Protein AF-A0A256XSR6-F1 (afdb_monomer)

Secondary structure (DSSP, 8-state):
-TTTTS---HHHHHT-HHHHHHHHHHHHHHHHT-PPPPSS--HHHHHHHHHHHHHHHHHHTHHHHHTSSS--GGGGS-EEEEEEEEEEE-TT-TT-EEEEEE-SS-EEEEEE--S---TT-EEEEEEEEEEEETTEEEEEEEEEEE--GGGBTSPPPGGGTTHHHHHHHHHHHHHHTT--

Solvent-accessible surface area (backbone atoms only — not comparable to full-atom values): 10287 Å² total; per-residue (Å²): 110,68,78,83,72,56,82,61,56,52,80,57,41,68,72,28,66,70,50,51,54,50,50,52,55,46,48,55,51,55,64,72,62,64,67,80,79,69,88,79,65,53,69,68,56,50,52,52,50,45,43,51,51,44,51,49,50,51,60,68,45,44,62,65,42,48,69,48,90,71,96,49,69,49,52,76,42,59,49,29,17,20,32,25,73,40,69,42,74,35,95,88,41,93,69,34,31,42,29,35,33,30,41,96,89,50,73,39,39,30,52,40,66,73,79,90,73,56,66,69,42,23,31,33,30,36,53,42,82,55,47,77,56,101,89,43,66,22,44,31,36,81,35,39,62,83,49,65,74,90,31,51,66,30,64,68,59,74,88,62,35,52,48,66,61,49,28,53,55,51,52,52,53,33,57,77,66,66,73,109

Sequence (180 aa):
MAVKYSFLPESMLVSSQMLSDFCEVVGKISENLQSKGVEKPDYRYQYTLSEIRWILRTLTGLKERFKLEGNYVDYSVDVLGVKIMSVSHHDKLERLWVLKGSTVDESFIIITNLPRIERGEVRAIAVLPPREFEGVISEAMICSNTLPEGYIGKRPSRTMYNFKEVTNLVEEYLARHKML

Structure (mmCIF, N/CA/C/O backbone):
data_AF-A0A256XSR6-F1
#
_entry.id   AF-A0A256XSR6-F1
#
loop_
_atom_site.group_PDB
_atom_site.id
_atom_site.type_symbol
_atom_site.label_atom_id
_atom_site.label_alt_id
_atom_site.label_comp_id
_atom_site.label_asym_id
_atom_site.label_entity_id
_atom_site.label_seq_id
_atom_site.pdbx_PDB_ins_code
_atom_site.Cartn_x
_atom_site.Cartn_y
_atom_site.Cartn_z
_atom_site.occupancy
_atom_site.B_iso_or_equiv
_atom_site.auth_seq_id
_atom_site.auth_comp_id
_atom_site.auth_asym_id
_atom_site.auth_atom_id
_atom_site.pdbx_PDB_model_num
ATOM 1 N N . MET A 1 1 ? -18.002 -9.570 9.599 1.00 79.62 1 MET A N 1
ATOM 2 C CA . MET A 1 1 ? -19.333 -8.917 9.659 1.00 79.62 1 MET A CA 1
ATOM 3 C C . MET A 1 1 ? -19.532 -8.124 10.940 1.00 79.62 1 MET A C 1
ATOM 5 O O . MET A 1 1 ? -19.904 -6.966 10.833 1.00 79.62 1 MET A O 1
ATOM 9 N N . ALA A 1 2 ? -19.235 -8.689 12.115 1.00 84.94 2 ALA A N 1
ATOM 10 C CA . ALA A 1 2 ? -19.443 -8.012 13.398 1.00 84.94 2 ALA A CA 1
ATOM 11 C C . ALA A 1 2 ? -18.790 -6.609 13.482 1.00 84.94 2 ALA A C 1
ATOM 13 O O . ALA A 1 2 ? -19.456 -5.666 13.883 1.00 84.94 2 ALA A O 1
ATOM 14 N N . VAL A 1 3 ? -17.551 -6.440 12.989 1.00 85.62 3 VAL A N 1
ATOM 15 C CA . VAL A 1 3 ? -16.850 -5.135 12.962 1.00 85.62 3 VAL A CA 1
ATOM 16 C C . VAL A 1 3 ? -17.621 -4.094 12.137 1.00 85.62 3 VAL A C 1
ATOM 18 O O . VAL A 1 3 ? -17.890 -2.997 12.620 1.00 85.62 3 VAL A O 1
ATOM 21 N N . LYS A 1 4 ? -18.041 -4.463 10.915 1.00 86.19 4 LYS A N 1
ATOM 22 C CA . LYS A 1 4 ? -18.743 -3.586 9.956 1.00 86.19 4 LYS A CA 1
ATOM 23 C C . LYS A 1 4 ? -20.083 -3.070 10.493 1.00 86.19 4 LYS A C 1
ATOM 25 O O . LYS A 1 4 ? -20.440 -1.933 10.220 1.00 86.19 4 LYS A O 1
ATOM 30 N N . TYR A 1 5 ? -20.811 -3.898 11.242 1.00 90.12 5 TYR A N 1
ATOM 31 C CA . TYR A 1 5 ? -22.135 -3.567 11.789 1.00 90.12 5 TYR A CA 1
ATOM 32 C C . TYR A 1 5 ? -22.106 -3.310 13.300 1.00 90.12 5 TYR A C 1
ATOM 34 O O . TYR A 1 5 ? -23.126 -3.446 13.967 1.00 90.12 5 TYR A O 1
ATOM 42 N N . SER A 1 6 ? -20.938 -2.968 13.853 1.00 89.56 6 SER A N 1
ATOM 43 C CA . SER A 1 6 ? -20.801 -2.645 15.277 1.00 89.56 6 SER A CA 1
ATOM 44 C C . SER A 1 6 ? -21.358 -1.262 15.622 1.00 89.56 6 SER A C 1
ATOM 46 O O . SER A 1 6 ? -21.728 -1.030 16.768 1.00 89.56 6 SER A O 1
ATOM 48 N N . PHE A 1 7 ? -21.402 -0.350 14.638 1.00 88.50 7 PHE A N 1
ATOM 49 C CA . PHE A 1 7 ? -21.745 1.069 14.804 1.00 88.50 7 PHE A CA 1
ATOM 50 C C . PHE A 1 7 ? -20.915 1.787 15.887 1.00 88.50 7 PHE A C 1
ATOM 52 O O . PHE A 1 7 ? -21.304 2.850 16.369 1.00 88.50 7 PHE A O 1
ATOM 59 N N . LEU A 1 8 ? -19.765 1.216 16.265 1.00 89.38 8 LEU A N 1
ATOM 60 C CA . LEU A 1 8 ? -18.833 1.837 17.196 1.00 89.38 8 LEU A CA 1
ATOM 61 C C . LEU A 1 8 ? -18.043 2.949 16.489 1.00 89.38 8 LEU A C 1
ATOM 63 O O . LEU A 1 8 ? -17.640 2.758 15.338 1.00 89.38 8 LEU A O 1
ATOM 67 N N . PRO A 1 9 ? -17.753 4.069 17.177 1.00 88.38 9 PRO A N 1
ATOM 68 C CA . PRO A 1 9 ? -16.766 5.043 16.711 1.00 88.38 9 PRO A CA 1
ATOM 69 C C . PRO A 1 9 ? -15.394 4.390 16.496 1.00 88.38 9 PRO A C 1
ATOM 71 O O . PRO A 1 9 ? -15.046 3.457 17.227 1.00 88.38 9 PRO A O 1
ATOM 74 N N . GLU A 1 10 ? -14.573 4.901 15.568 1.00 85.38 10 GLU A N 1
ATOM 75 C CA . GLU A 1 10 ? -13.277 4.284 15.237 1.00 85.38 10 GLU A CA 1
ATOM 76 C C . GLU A 1 10 ? -12.369 4.153 16.471 1.00 85.38 10 GLU A C 1
ATOM 78 O O . GLU A 1 10 ? -11.754 3.109 16.694 1.00 85.38 10 GLU A O 1
ATOM 83 N N . SER A 1 11 ? -12.359 5.167 17.342 1.00 85.44 11 SER A N 1
ATOM 84 C CA . SER A 1 11 ? -11.569 5.175 18.582 1.00 85.44 11 SER A CA 1
ATOM 85 C C . SER A 1 11 ? -11.957 4.064 19.566 1.00 85.44 11 SER A C 1
ATOM 87 O O . SER A 1 11 ? -11.087 3.504 20.233 1.00 85.44 11 SER A O 1
ATOM 89 N N . MET A 1 12 ? -13.244 3.708 19.636 1.00 90.19 12 MET A N 1
ATOM 90 C CA . MET A 1 12 ? -13.738 2.591 20.452 1.00 90.19 12 MET A CA 1
ATOM 91 C C . MET A 1 12 ? -13.545 1.248 19.748 1.00 90.19 12 MET A C 1
ATOM 93 O O . MET A 1 12 ? -13.340 0.223 20.397 1.00 90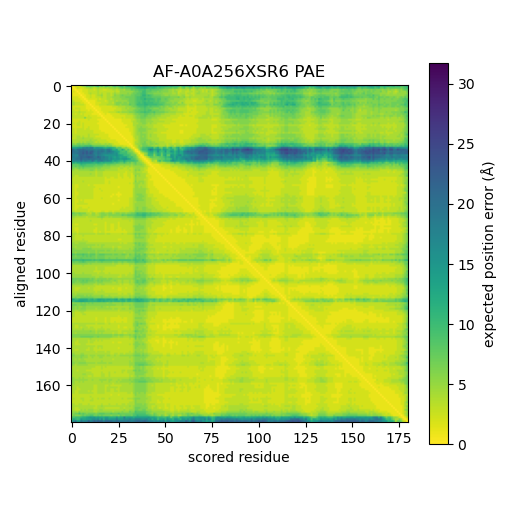.19 12 MET A O 1
ATOM 97 N N . LEU A 1 13 ? -13.586 1.235 18.416 1.00 90.06 13 LEU A N 1
ATOM 98 C CA . LEU A 1 13 ? -13.366 0.029 17.631 1.00 90.06 13 LEU A CA 1
ATOM 99 C C . LEU A 1 13 ? -11.925 -0.476 17.778 1.00 90.06 13 LEU A C 1
ATOM 101 O O . LEU A 1 13 ? -11.718 -1.678 17.953 1.00 90.06 13 LEU A O 1
ATOM 105 N N . VAL A 1 14 ? -10.945 0.436 17.783 1.00 91.94 14 VAL A N 1
ATOM 106 C CA . VAL A 1 14 ? -9.510 0.128 17.946 1.00 91.94 14 VAL A CA 1
ATOM 107 C C . VAL A 1 14 ? -9.209 -0.616 19.255 1.00 91.94 14 VAL A C 1
ATOM 109 O O . VAL A 1 14 ? -8.299 -1.452 19.289 1.00 91.94 14 VAL A O 1
ATOM 112 N N . SER A 1 15 ? -9.964 -0.330 20.319 1.00 92.25 15 SER A N 1
ATOM 113 C CA . SER A 1 15 ? -9.831 -0.948 21.646 1.00 92.25 15 SER A CA 1
ATOM 114 C C . SER A 1 15 ? -10.833 -2.078 21.911 1.00 92.25 15 SER A C 1
ATOM 116 O O . SER A 1 15 ? -10.809 -2.676 22.985 1.00 92.25 15 SER A O 1
ATOM 118 N N . SER A 1 16 ? -11.702 -2.398 20.950 1.00 94.12 16 SER A N 1
ATOM 119 C CA . SER A 1 16 ? -12.729 -3.426 21.119 1.00 94.12 16 SER A CA 1
ATOM 120 C C . SER A 1 16 ? -12.150 -4.847 21.130 1.00 94.12 16 SER A C 1
ATOM 122 O O . SER A 1 16 ? -11.235 -5.173 20.366 1.00 94.12 16 SER A O 1
ATOM 124 N N . GLN A 1 17 ? -12.753 -5.732 21.934 1.00 92.69 17 GLN A N 1
ATOM 125 C CA . GLN A 1 17 ? -12.401 -7.158 21.951 1.00 92.69 17 GLN A CA 1
ATOM 126 C C . GLN A 1 17 ? -12.581 -7.795 20.568 1.00 92.69 17 GLN A C 1
ATOM 128 O O . GLN A 1 17 ? -11.732 -8.544 20.113 1.00 92.69 17 GLN A O 1
ATOM 133 N N . MET A 1 18 ? -13.635 -7.412 19.849 1.00 92.81 18 MET A N 1
ATOM 134 C CA . MET A 1 18 ? -13.939 -7.933 18.519 1.00 92.81 18 MET A CA 1
ATOM 135 C C . MET A 1 18 ? -12.823 -7.676 17.496 1.00 92.81 18 MET A C 1
ATOM 137 O O . MET A 1 18 ? -12.514 -8.554 16.689 1.00 92.81 18 MET A O 1
ATOM 141 N N . LEU A 1 19 ? -12.222 -6.480 17.504 1.00 93.00 19 LEU A N 1
ATOM 142 C CA . LEU A 1 19 ? -11.081 -6.194 16.636 1.00 93.00 19 LEU A CA 1
ATOM 143 C C . LEU A 1 19 ? -9.823 -6.927 17.120 1.00 93.00 19 LEU A C 1
ATOM 145 O O . LEU A 1 19 ? -9.038 -7.383 16.295 1.00 93.00 19 LEU A O 1
ATOM 149 N N . SER A 1 20 ? -9.648 -7.074 18.437 1.00 93.00 20 SER A N 1
ATOM 150 C CA . SER A 1 20 ? -8.551 -7.861 19.009 1.00 93.00 20 SER A CA 1
ATOM 151 C C . SER A 1 20 ? -8.612 -9.328 18.574 1.00 93.00 20 SER A C 1
ATOM 153 O O . SER A 1 20 ? -7.617 -9.850 18.077 1.00 93.00 20 SER A O 1
ATOM 155 N N . ASP A 1 21 ? -9.782 -9.961 18.675 1.00 94.25 21 ASP A N 1
ATOM 156 C CA . ASP A 1 21 ? -10.015 -11.349 18.260 1.00 94.25 21 ASP A CA 1
ATOM 157 C C . ASP A 1 21 ? -9.751 -11.522 16.758 1.00 94.25 21 ASP A C 1
ATOM 159 O O . ASP A 1 21 ? -9.103 -12.477 16.328 1.00 94.25 21 ASP A O 1
ATOM 163 N N . PHE A 1 22 ? -10.207 -10.561 15.944 1.00 93.56 22 PHE A N 1
ATOM 164 C CA . PHE A 1 22 ? -9.908 -10.530 14.514 1.00 93.56 22 PHE A CA 1
ATOM 165 C C . PHE A 1 22 ? -8.396 -10.485 14.258 1.00 93.56 22 PHE A C 1
ATOM 167 O O . PHE A 1 22 ? -7.883 -11.289 13.479 1.00 93.56 22 PHE A O 1
ATOM 174 N N . CYS A 1 23 ? -7.674 -9.579 14.923 1.00 93.62 23 CYS A N 1
ATOM 175 C CA . CYS A 1 23 ? -6.225 -9.462 14.783 1.00 93.62 23 CYS A CA 1
ATOM 176 C C . CYS A 1 23 ? -5.495 -10.739 15.223 1.00 93.62 23 CYS A C 1
ATOM 178 O O . CYS A 1 23 ? -4.533 -11.127 14.565 1.00 93.62 23 CYS A O 1
ATOM 180 N N . GLU A 1 24 ? -5.952 -11.414 16.280 1.00 94.88 24 GLU A N 1
ATOM 181 C CA . GLU A 1 24 ? -5.367 -12.679 16.739 1.00 94.88 24 GLU A CA 1
ATOM 182 C C . GLU A 1 24 ? -5.519 -13.788 15.687 1.00 94.88 24 GLU A C 1
ATOM 184 O O . GLU A 1 24 ? -4.550 -14.473 15.352 1.00 94.88 24 GLU A O 1
ATOM 189 N N . VAL A 1 25 ? -6.720 -13.948 15.120 1.00 94.75 25 VAL A N 1
ATOM 190 C CA . VAL A 1 25 ? -6.978 -14.941 14.063 1.00 94.75 25 VAL A CA 1
ATOM 191 C C . VAL A 1 25 ? -6.134 -14.648 12.825 1.00 94.75 25 VAL A C 1
ATOM 193 O O . VAL A 1 25 ? -5.505 -15.552 12.275 1.00 94.75 25 VAL A O 1
ATOM 196 N N . VAL A 1 26 ? -6.079 -13.385 12.401 1.00 93.69 26 VAL A N 1
ATOM 197 C CA . VAL A 1 26 ? -5.258 -12.961 11.262 1.00 93.69 26 VAL A CA 1
ATOM 198 C C . VAL A 1 26 ? -3.769 -13.196 11.529 1.00 93.69 26 VAL A C 1
ATOM 200 O O . VAL A 1 26 ? -3.070 -13.663 10.632 1.00 93.69 26 VAL A O 1
ATOM 203 N N . GLY A 1 27 ? -3.290 -12.940 12.750 1.00 92.94 27 GLY A N 1
ATOM 204 C CA . GLY A 1 27 ? -1.913 -13.221 13.162 1.00 92.94 27 GLY A CA 1
ATOM 205 C C . GLY A 1 27 ? -1.558 -14.699 12.998 1.00 92.94 27 GLY A C 1
ATOM 206 O O . GLY A 1 27 ? -0.591 -15.024 12.312 1.00 92.94 27 GLY A O 1
ATOM 207 N N . LYS A 1 28 ? -2.414 -15.600 13.498 1.00 92.94 28 LYS A N 1
ATOM 208 C CA . LYS A 1 28 ? -2.243 -17.055 13.329 1.00 92.94 28 LYS A CA 1
ATOM 209 C C . LYS A 1 28 ? -2.227 -17.467 11.858 1.00 92.94 28 LYS A C 1
ATOM 211 O O . LYS A 1 28 ? -1.425 -18.310 11.465 1.00 92.94 28 LYS A O 1
ATOM 216 N N . ILE A 1 29 ? -3.101 -16.894 11.027 1.00 91.31 29 ILE A N 1
ATOM 217 C CA . ILE A 1 29 ? -3.111 -17.168 9.582 1.00 91.31 29 ILE A CA 1
ATOM 218 C C . ILE A 1 29 ? -1.791 -16.710 8.947 1.00 91.31 29 ILE A C 1
ATOM 220 O O . ILE A 1 29 ? -1.183 -17.464 8.192 1.00 91.31 29 ILE A O 1
ATOM 224 N N . SER A 1 30 ? -1.333 -15.502 9.279 1.00 88.69 30 SER A N 1
ATOM 225 C CA . SER A 1 30 ? -0.096 -14.921 8.755 1.00 88.69 30 SER A CA 1
ATOM 226 C C . SER A 1 30 ? 1.139 -15.747 9.126 1.00 88.69 30 SER A C 1
ATOM 228 O O . SER A 1 30 ? 2.004 -15.957 8.281 1.00 88.69 30 SER A O 1
ATOM 230 N N . GLU A 1 31 ? 1.223 -16.242 10.362 1.00 87.50 31 GLU A N 1
ATOM 231 C CA . GLU A 1 31 ? 2.309 -17.119 10.820 1.00 87.50 31 GLU A CA 1
ATOM 232 C C . GLU A 1 31 ? 2.313 -18.463 10.082 1.00 87.50 31 GLU A C 1
ATOM 234 O O . GLU A 1 31 ? 3.357 -18.909 9.609 1.00 87.50 31 GLU A O 1
ATOM 239 N N . ASN A 1 32 ? 1.143 -19.086 9.913 1.00 85.19 32 ASN A N 1
ATOM 240 C CA . ASN A 1 32 ? 1.026 -20.375 9.225 1.00 85.19 32 ASN A CA 1
ATOM 241 C C . ASN A 1 32 ? 1.250 -20.278 7.709 1.00 85.19 32 ASN A C 1
ATOM 243 O O . ASN A 1 32 ? 1.656 -21.254 7.080 1.00 85.19 32 ASN A O 1
ATOM 247 N N . LEU A 1 33 ? 0.990 -19.112 7.113 1.00 81.94 33 LEU A N 1
ATOM 248 C CA . LEU A 1 33 ? 1.214 -18.850 5.691 1.00 81.94 33 LEU A CA 1
ATOM 249 C C . LEU A 1 33 ? 2.633 -18.374 5.372 1.00 81.94 33 LEU A C 1
ATOM 251 O O . LEU A 1 33 ? 2.903 -18.065 4.210 1.00 81.94 33 LEU A O 1
ATO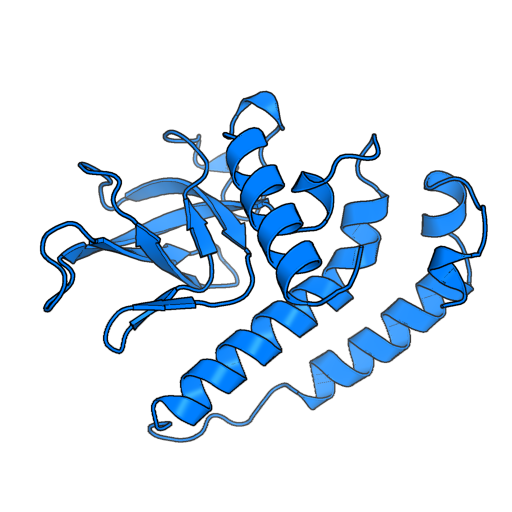M 255 N N . GLN A 1 34 ? 3.554 -18.360 6.344 1.00 68.31 34 GLN A N 1
ATOM 256 C CA . GLN A 1 34 ? 4.985 -18.241 6.059 1.00 68.31 34 GLN A CA 1
ATOM 257 C C . GLN A 1 34 ? 5.432 -19.465 5.249 1.00 68.31 34 GLN A C 1
ATOM 259 O O . GLN A 1 34 ? 5.857 -20.495 5.771 1.00 68.31 34 GLN A O 1
ATOM 264 N N . SER A 1 35 ? 5.258 -19.380 3.932 1.00 60.69 35 SER A N 1
ATOM 265 C CA . SER A 1 35 ? 5.512 -20.483 3.022 1.00 60.69 35 SER A CA 1
ATOM 266 C C . SER A 1 35 ? 7.000 -20.815 3.014 1.00 60.69 35 SER A C 1
ATOM 268 O O . SER A 1 35 ? 7.831 -19.931 2.788 1.00 60.69 35 SER A O 1
ATOM 270 N N . LYS A 1 36 ? 7.335 -22.103 3.136 1.00 57.22 36 LYS A N 1
ATOM 271 C CA . LYS A 1 36 ? 8.593 -22.612 2.582 1.00 57.22 36 LYS A CA 1
ATOM 272 C C . LYS A 1 36 ? 8.545 -22.335 1.080 1.00 57.22 36 LYS A C 1
ATOM 274 O O . LYS A 1 36 ? 7.621 -22.789 0.409 1.00 57.22 36 LYS A O 1
ATOM 279 N N . GLY A 1 37 ? 9.464 -21.507 0.588 1.00 59.50 37 GLY A N 1
ATOM 280 C CA . GLY A 1 37 ? 9.470 -21.072 -0.806 1.00 59.50 37 GLY A CA 1
ATOM 281 C C . GLY A 1 37 ? 9.445 -22.259 -1.769 1.00 59.50 37 GLY A C 1
ATOM 282 O O . GLY A 1 37 ? 10.083 -23.281 -1.522 1.00 59.50 37 GLY A O 1
ATOM 283 N N . VAL A 1 38 ? 8.706 -22.117 -2.866 1.00 63.59 38 VAL A N 1
ATOM 284 C CA . VAL A 1 38 ? 8.800 -23.044 -3.996 1.00 63.59 38 VAL A CA 1
ATOM 285 C C . VAL A 1 38 ? 10.007 -22.629 -4.823 1.00 63.59 38 VAL A C 1
ATOM 287 O O . VAL A 1 38 ? 10.159 -21.456 -5.167 1.00 63.59 38 VAL A O 1
ATOM 290 N N . GLU A 1 39 ? 10.882 -23.579 -5.131 1.00 60.59 39 GLU A N 1
ATOM 291 C CA . GLU A 1 39 ? 12.030 -23.328 -5.991 1.00 60.59 39 GLU A CA 1
ATOM 292 C C . GLU A 1 39 ? 11.525 -23.164 -7.435 1.00 60.59 39 GLU A C 1
ATOM 294 O O . GLU A 1 39 ? 11.061 -24.119 -8.049 1.00 60.59 39 GLU A O 1
ATOM 299 N N . LYS A 1 40 ? 11.564 -21.925 -7.950 1.00 69.25 40 LYS A N 1
ATOM 300 C CA . LYS A 1 40 ? 11.045 -21.507 -9.273 1.00 69.25 40 LYS A CA 1
ATOM 301 C C . LYS A 1 40 ? 9.525 -21.674 -9.432 1.00 69.25 40 LYS A C 1
ATOM 303 O O . LYS A 1 40 ? 9.064 -22.539 -10.174 1.00 69.25 40 LYS A O 1
ATOM 308 N N . PRO A 1 41 ? 8.733 -20.811 -8.782 1.00 77.94 41 PRO A N 1
ATOM 309 C CA . PRO A 1 41 ? 7.294 -20.815 -8.977 1.00 77.94 41 PRO A CA 1
ATOM 310 C C . PRO A 1 41 ? 6.924 -20.414 -10.407 1.00 77.94 41 PRO A C 1
ATOM 312 O O . PRO A 1 41 ? 7.493 -19.463 -10.952 1.00 77.94 41 PRO A O 1
ATOM 315 N N . ASP A 1 42 ? 5.943 -21.104 -10.990 1.00 85.56 42 ASP A N 1
ATOM 316 C CA . ASP A 1 42 ? 5.327 -20.653 -12.235 1.00 85.56 42 ASP A CA 1
ATOM 317 C C . ASP A 1 42 ? 4.597 -19.311 -12.038 1.00 85.56 42 ASP A C 1
ATOM 319 O O . ASP A 1 42 ? 4.378 -18.841 -10.918 1.00 85.56 42 ASP A O 1
ATOM 323 N N . TYR A 1 43 ? 4.223 -18.671 -13.145 1.00 84.69 43 TYR A N 1
ATOM 324 C CA . TYR A 1 43 ? 3.558 -17.370 -13.111 1.00 84.69 43 TYR A CA 1
ATOM 325 C C . TYR A 1 43 ? 2.254 -17.377 -12.290 1.00 84.69 43 TYR A C 1
ATOM 327 O O . TYR A 1 43 ? 2.004 -16.442 -11.531 1.00 84.69 43 TYR A O 1
ATOM 335 N N . ARG A 1 44 ? 1.426 -18.426 -12.408 1.00 87.56 44 ARG A N 1
ATOM 336 C CA . ARG A 1 44 ? 0.141 -18.494 -11.693 1.00 87.56 44 ARG A CA 1
ATOM 337 C C . ARG A 1 44 ? 0.375 -18.544 -10.193 1.00 87.56 44 ARG A C 1
ATOM 339 O O . ARG A 1 44 ? -0.274 -17.819 -9.449 1.00 87.56 44 ARG A O 1
ATOM 346 N N . TYR A 1 45 ? 1.350 -19.339 -9.768 1.00 88.50 45 TYR A N 1
ATOM 347 C CA . TYR A 1 45 ? 1.765 -19.413 -8.381 1.00 88.50 45 TYR A CA 1
ATOM 348 C C . TYR A 1 45 ? 2.310 -18.069 -7.885 1.00 88.50 45 TYR A C 1
ATOM 350 O O . TYR A 1 45 ? 1.957 -17.642 -6.791 1.00 88.50 45 TYR A O 1
ATOM 358 N N . GLN A 1 46 ? 3.121 -17.363 -8.680 1.00 88.50 46 GLN A N 1
ATOM 359 C CA . GLN A 1 46 ? 3.604 -16.024 -8.316 1.00 88.50 46 GLN A CA 1
ATOM 360 C C . GLN A 1 46 ? 2.458 -15.022 -8.152 1.00 88.50 46 GLN A C 1
ATOM 362 O O . GLN A 1 46 ? 2.454 -14.272 -7.177 1.00 88.50 46 GLN A O 1
ATOM 367 N N . TYR A 1 47 ? 1.477 -15.034 -9.061 1.00 92.25 47 TYR A N 1
ATOM 368 C CA . TYR A 1 47 ? 0.304 -14.164 -8.981 1.00 92.25 47 TYR A CA 1
ATOM 369 C C . TYR A 1 47 ? -0.517 -14.462 -7.726 1.00 92.25 47 TYR A C 1
ATOM 371 O O . TYR A 1 47 ? -0.758 -13.558 -6.929 1.00 92.25 47 TYR A O 1
ATOM 379 N N . THR A 1 48 ? -0.827 -15.736 -7.476 1.00 91.75 48 THR A N 1
ATOM 380 C CA . THR A 1 48 ? -1.526 -16.167 -6.260 1.00 91.75 48 THR A CA 1
ATOM 381 C C . THR A 1 48 ? -0.754 -15.803 -4.993 1.00 91.75 48 THR A C 1
ATOM 383 O O . THR A 1 48 ? -1.350 -15.353 -4.019 1.00 91.75 48 THR A O 1
ATOM 386 N N . LEU A 1 49 ? 0.576 -15.932 -4.983 1.00 90.00 49 LEU A N 1
ATOM 387 C CA . LEU A 1 49 ? 1.380 -15.478 -3.850 1.00 90.00 49 LEU A CA 1
ATOM 388 C C . LEU A 1 49 ? 1.278 -13.965 -3.640 1.00 90.00 49 LEU A C 1
ATOM 390 O O . LEU A 1 49 ? 1.181 -13.527 -2.495 1.00 90.00 49 LEU A O 1
ATOM 394 N N . SER A 1 50 ? 1.305 -13.165 -4.707 1.00 92.62 50 SER A N 1
ATOM 395 C CA . SER A 1 50 ? 1.119 -11.713 -4.611 1.00 92.62 50 SER A CA 1
ATOM 396 C C . SER A 1 50 ? -0.275 -11.357 -4.086 1.00 92.62 50 SER A C 1
ATOM 398 O O . SER A 1 50 ? -0.402 -10.452 -3.263 1.00 92.62 50 SER A O 1
ATOM 400 N N . GLU A 1 51 ? -1.316 -12.093 -4.490 1.00 94.31 51 GLU A N 1
ATOM 401 C CA . GLU A 1 51 ? -2.676 -11.919 -3.965 1.00 94.31 51 GLU A CA 1
ATOM 402 C C . GLU A 1 51 ? -2.743 -12.256 -2.477 1.00 94.31 51 GLU A C 1
ATOM 404 O O . GLU A 1 51 ? -3.259 -11.464 -1.691 1.00 94.31 51 GLU A O 1
ATOM 409 N N . ILE A 1 52 ? -2.161 -13.386 -2.064 1.00 92.56 52 ILE A N 1
ATOM 410 C CA . ILE A 1 52 ? -2.089 -13.782 -0.654 1.00 92.56 52 ILE A CA 1
ATOM 411 C C . ILE A 1 52 ? -1.332 -12.726 0.158 1.00 92.56 52 ILE A C 1
ATOM 413 O O . ILE A 1 52 ? -1.812 -12.328 1.218 1.00 92.56 52 ILE A O 1
ATOM 417 N N . ARG A 1 53 ? -0.192 -12.220 -0.336 1.00 91.75 53 ARG A N 1
ATOM 418 C CA . ARG A 1 53 ? 0.561 -11.138 0.326 1.00 91.75 53 ARG A CA 1
ATOM 419 C C . ARG A 1 53 ? -0.294 -9.886 0.499 1.00 91.75 53 ARG A C 1
ATOM 421 O O . ARG A 1 53 ? -0.343 -9.334 1.598 1.00 91.75 53 ARG A O 1
ATOM 428 N N . TRP A 1 54 ? -0.993 -9.458 -0.551 1.00 95.25 54 TRP A N 1
ATOM 429 C CA . TRP A 1 54 ? -1.874 -8.293 -0.497 1.00 95.25 54 TRP A CA 1
ATOM 430 C C . TRP A 1 54 ? -3.051 -8.495 0.471 1.00 95.25 54 TRP A C 1
ATOM 432 O O . TRP A 1 54 ? -3.357 -7.600 1.264 1.00 95.25 54 TRP A O 1
ATOM 442 N N . ILE A 1 55 ? -3.679 -9.674 0.471 1.00 95.06 55 ILE A N 1
ATOM 443 C CA . ILE A 1 55 ? -4.762 -10.018 1.401 1.00 95.06 55 ILE A CA 1
ATOM 444 C C . ILE A 1 55 ? -4.245 -9.985 2.837 1.00 95.06 55 ILE A C 1
ATOM 446 O O . ILE A 1 55 ? -4.843 -9.327 3.684 1.00 95.06 55 ILE A O 1
ATOM 450 N N . LEU A 1 56 ? -3.121 -10.647 3.119 1.00 93.81 56 LEU A N 1
ATOM 451 C CA . LEU A 1 56 ? -2.547 -10.681 4.461 1.00 93.81 56 LEU A CA 1
ATOM 452 C C . LEU A 1 56 ? -2.189 -9.288 4.950 1.00 93.81 56 LEU A C 1
ATOM 454 O O . LEU A 1 56 ? -2.575 -8.941 6.059 1.00 93.81 56 LEU A O 1
ATOM 458 N N . ARG A 1 57 ? -1.551 -8.465 4.113 1.00 94.12 57 ARG A N 1
ATOM 459 C CA . ARG A 1 57 ? -1.277 -7.060 4.427 1.00 94.12 57 ARG A CA 1
ATOM 460 C C . ARG A 1 57 ? -2.556 -6.282 4.741 1.00 94.12 57 ARG A C 1
ATOM 462 O O . ARG A 1 57 ? -2.629 -5.532 5.714 1.00 94.12 57 ARG A O 1
ATOM 469 N N . THR A 1 58 ? -3.588 -6.477 3.925 1.00 95.19 58 THR A N 1
ATOM 470 C CA . THR A 1 58 ? -4.893 -5.851 4.140 1.00 95.19 58 THR A CA 1
ATOM 471 C C . THR A 1 58 ? -5.468 -6.270 5.492 1.00 95.19 58 THR A C 1
ATOM 473 O O . THR A 1 58 ? -5.913 -5.426 6.263 1.00 95.19 58 THR A O 1
ATOM 476 N N . LEU A 1 59 ? -5.423 -7.550 5.842 1.00 94.94 59 LEU A N 1
ATOM 477 C CA . LEU A 1 59 ? -5.985 -8.035 7.098 1.00 94.94 59 LEU A CA 1
ATOM 478 C C . LEU A 1 59 ? -5.157 -7.592 8.316 1.00 94.94 59 LEU A C 1
ATOM 480 O O . LEU A 1 59 ? -5.726 -7.097 9.288 1.00 94.94 59 LEU A O 1
ATOM 484 N N . THR A 1 60 ? -3.829 -7.719 8.270 1.00 93.81 60 THR A N 1
ATOM 485 C CA . THR A 1 60 ? -2.933 -7.386 9.393 1.00 93.81 60 THR A CA 1
ATOM 486 C C . THR A 1 60 ? -2.871 -5.882 9.649 1.00 93.81 60 THR A C 1
ATOM 488 O O . THR A 1 60 ? -2.890 -5.454 10.801 1.00 93.81 60 THR A O 1
ATOM 491 N N . GLY A 1 61 ? -2.882 -5.064 8.594 1.00 94.00 61 GLY A N 1
ATOM 492 C CA . GLY A 1 61 ? -2.853 -3.604 8.697 1.00 94.00 61 GLY A CA 1
ATOM 493 C C . GLY A 1 61 ? -4.191 -2.960 9.077 1.00 94.00 61 GLY A C 1
ATOM 494 O O . GLY A 1 61 ? -4.240 -1.752 9.306 1.00 94.00 61 GLY A O 1
ATOM 495 N N . LEU A 1 62 ? -5.288 -3.726 9.164 1.00 93.62 62 LEU A N 1
ATOM 496 C CA . LEU A 1 62 ? -6.632 -3.174 9.375 1.00 93.62 62 LEU A CA 1
ATOM 497 C C . LEU A 1 62 ? -6.731 -2.317 10.646 1.00 93.62 62 LEU A C 1
ATOM 499 O O . LEU A 1 62 ? -7.299 -1.226 10.612 1.00 93.62 62 LEU A O 1
ATOM 503 N N . LYS A 1 63 ? -6.149 -2.781 11.758 1.00 93.50 63 LYS A N 1
ATOM 504 C CA . LYS A 1 63 ? -6.161 -2.044 13.030 1.00 93.50 63 LYS A CA 1
ATOM 505 C C . LYS A 1 63 ? -5.417 -0.714 12.934 1.00 93.50 63 LYS A C 1
ATOM 507 O O . LYS A 1 63 ? -5.898 0.277 13.471 1.00 93.50 63 LYS A O 1
ATOM 512 N N . GLU A 1 64 ? -4.278 -0.678 12.246 1.00 93.62 64 GLU A N 1
ATOM 513 C CA . GLU A 1 64 ? -3.517 0.562 12.062 1.00 93.62 64 GLU A CA 1
ATOM 514 C C . GLU A 1 64 ? -4.274 1.559 11.185 1.00 93.62 64 GLU A C 1
ATOM 516 O O . GLU A 1 64 ? -4.265 2.754 11.467 1.00 93.62 64 GLU A O 1
ATOM 521 N N . ARG A 1 65 ? -5.011 1.079 10.180 1.00 93.94 65 ARG A N 1
ATOM 522 C CA . ARG A 1 65 ? -5.848 1.948 9.345 1.00 93.94 65 ARG A CA 1
ATOM 523 C C . ARG A 1 65 ? -7.045 2.525 10.102 1.00 93.94 65 ARG A C 1
ATOM 525 O O . ARG A 1 65 ? -7.365 3.687 9.888 1.00 93.94 65 ARG A O 1
ATOM 532 N N . PHE A 1 66 ? -7.623 1.799 11.064 1.00 92.44 66 PHE A N 1
ATOM 533 C CA . PHE A 1 66 ? -8.638 2.359 11.973 1.00 92.44 66 PHE A CA 1
ATOM 534 C C . PHE A 1 66 ? -8.105 3.431 12.935 1.00 92.44 66 PHE A C 1
ATOM 536 O O . PHE A 1 66 ? -8.896 4.199 13.474 1.00 92.44 66 PHE A O 1
ATOM 543 N N . LYS A 1 67 ? -6.788 3.506 13.165 1.00 92.88 67 LYS A N 1
ATOM 544 C CA . LYS A 1 67 ? -6.187 4.584 13.971 1.00 92.88 67 LYS A CA 1
ATOM 545 C C . LYS A 1 67 ? -6.016 5.887 13.192 1.00 92.88 67 LYS A C 1
ATOM 547 O O . LYS A 1 67 ? -5.698 6.906 13.799 1.00 92.88 67 LYS A O 1
ATOM 552 N N . LEU A 1 68 ? -6.154 5.859 11.866 1.00 92.12 68 LEU A N 1
ATOM 553 C CA . LEU A 1 68 ? -6.033 7.059 11.050 1.00 92.12 68 LEU A CA 1
ATOM 554 C C . LEU A 1 68 ? -7.255 7.956 11.266 1.00 92.12 68 LEU A C 1
ATOM 556 O O . LEU A 1 68 ? -8.392 7.493 11.251 1.00 92.12 68 LEU A O 1
ATOM 560 N N . GLU A 1 69 ? -7.019 9.253 11.444 1.00 87.69 69 GLU A N 1
ATOM 561 C CA . GLU A 1 69 ? -8.101 10.215 11.641 1.00 87.69 69 GLU A CA 1
ATOM 562 C C . GLU A 1 69 ? -8.847 10.496 10.329 1.00 87.69 69 GLU A C 1
ATOM 564 O O . GLU A 1 69 ? -8.282 11.019 9.362 1.00 87.69 69 GLU A O 1
ATOM 569 N N . GLY A 1 70 ? -10.146 10.194 10.328 1.00 87.44 70 GLY A N 1
ATOM 570 C CA . GLY A 1 70 ? -11.059 10.439 9.217 1.00 87.44 70 GLY A CA 1
ATOM 571 C C . GLY A 1 70 ? -11.384 9.187 8.404 1.00 87.44 70 GLY A C 1
ATOM 572 O O . GLY A 1 70 ? -10.592 8.256 8.288 1.00 87.44 70 GLY A O 1
ATOM 573 N N . ASN A 1 71 ? -12.572 9.188 7.802 1.00 88.81 71 ASN A N 1
ATOM 574 C CA . ASN A 1 71 ? -13.076 8.079 6.999 1.00 88.81 71 ASN A CA 1
ATOM 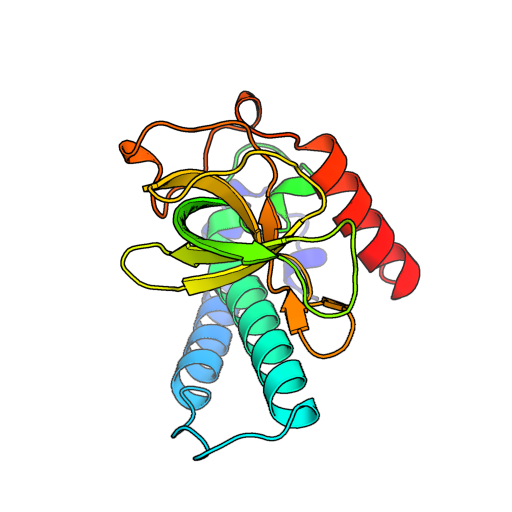575 C C . ASN A 1 71 ? -12.860 8.360 5.506 1.00 88.81 71 ASN A C 1
ATOM 577 O O . ASN A 1 71 ? -13.753 8.844 4.808 1.00 88.81 71 ASN A O 1
ATOM 581 N N . TYR A 1 72 ? -11.639 8.112 5.031 1.00 94.81 72 TYR A N 1
ATOM 582 C CA . TYR A 1 72 ? -11.262 8.318 3.635 1.00 94.81 72 TYR A CA 1
ATOM 583 C C . TYR A 1 72 ? -10.988 6.993 2.925 1.00 94.81 72 TYR A C 1
ATOM 585 O O . TYR A 1 72 ? -10.363 6.093 3.478 1.00 94.81 72 TYR A O 1
ATOM 593 N N . VAL A 1 73 ? -11.399 6.885 1.661 1.00 95.25 73 VAL A N 1
ATOM 594 C CA . VAL A 1 73 ? -11.247 5.649 0.876 1.00 95.25 73 VAL A CA 1
ATOM 595 C C . VAL A 1 73 ? -9.780 5.240 0.713 1.00 95.25 73 VAL A C 1
ATOM 597 O O . VAL A 1 73 ? -9.457 4.060 0.824 1.00 95.25 73 VAL A O 1
ATOM 600 N N . ASP A 1 74 ? -8.858 6.186 0.533 1.00 96.06 74 ASP A N 1
ATOM 601 C CA . ASP A 1 74 ? -7.416 5.919 0.447 1.00 96.06 74 ASP A CA 1
ATOM 602 C C . ASP A 1 74 ? -6.801 5.385 1.755 1.00 96.06 74 ASP A C 1
ATOM 604 O O . ASP A 1 74 ? -5.673 4.886 1.760 1.00 96.06 74 ASP A O 1
ATOM 608 N N . TYR A 1 75 ? -7.534 5.454 2.871 1.00 96.06 75 TYR A N 1
ATOM 609 C CA . TYR A 1 75 ? -7.144 4.838 4.141 1.00 96.06 75 TYR A CA 1
ATOM 610 C C . TYR A 1 75 ? -7.590 3.378 4.234 1.00 96.06 75 TYR A C 1
ATOM 612 O O . TYR A 1 75 ? -7.300 2.724 5.225 1.00 96.06 75 TYR A O 1
ATOM 620 N N . SER A 1 76 ? -8.265 2.831 3.221 1.00 95.00 76 SER A N 1
ATOM 621 C CA . SER A 1 76 ? -8.574 1.395 3.155 1.00 95.00 76 SER A CA 1
A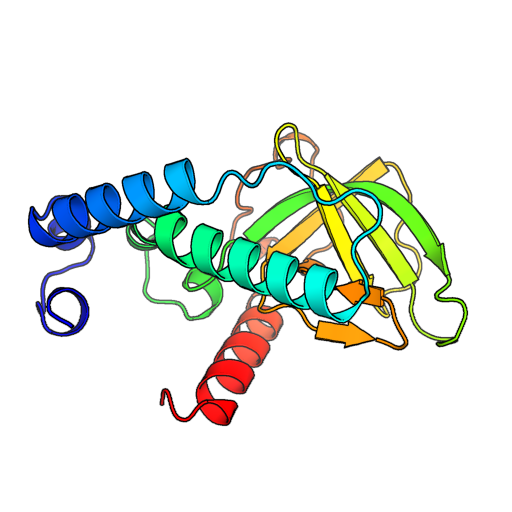TOM 622 C C . SER A 1 76 ? -7.369 0.541 2.747 1.00 95.00 76 SER A C 1
ATOM 624 O O . SER A 1 76 ? -7.366 -0.666 2.995 1.00 95.00 76 SER A O 1
ATOM 626 N N . VAL A 1 77 ? -6.335 1.171 2.181 1.00 97.25 77 VAL A N 1
ATOM 627 C CA . VAL A 1 77 ? -5.098 0.536 1.724 1.00 97.25 77 VAL A CA 1
ATOM 628 C C . VAL A 1 77 ? -3.882 1.157 2.397 1.00 97.25 77 VAL A C 1
ATOM 630 O O . VAL A 1 77 ? -3.891 2.309 2.851 1.00 97.25 77 VAL A O 1
ATOM 633 N N . ASP A 1 78 ? -2.802 0.388 2.453 1.00 97.56 78 ASP A N 1
ATOM 634 C CA . ASP A 1 78 ? -1.545 0.895 2.977 1.00 97.56 78 ASP A CA 1
ATOM 635 C C . ASP A 1 78 ? -0.860 1.778 1.935 1.00 97.56 78 ASP A C 1
ATOM 637 O O . ASP A 1 78 ? -0.678 1.394 0.779 1.00 97.56 78 ASP A O 1
ATOM 641 N N . VAL A 1 79 ? -0.460 2.967 2.376 1.00 98.06 79 VAL A N 1
ATOM 642 C CA . VAL A 1 79 ? 0.399 3.882 1.630 1.00 98.06 79 VAL A CA 1
ATOM 643 C C . VAL A 1 79 ? 1.676 4.042 2.436 1.00 98.06 79 VAL A C 1
ATOM 645 O O . VAL A 1 79 ? 1.603 4.367 3.621 1.00 98.06 79 VAL A O 1
ATOM 648 N N . LEU A 1 80 ? 2.834 3.813 1.822 1.00 97.69 80 LEU A N 1
ATOM 649 C CA . LEU A 1 80 ? 4.130 3.928 2.490 1.00 97.69 80 LEU A CA 1
ATOM 650 C C . LEU A 1 80 ? 5.227 4.416 1.549 1.00 97.69 80 LEU A C 1
ATOM 652 O O . LEU A 1 80 ? 5.171 4.183 0.344 1.00 97.69 80 LEU A O 1
ATOM 656 N N . GLY A 1 81 ? 6.239 5.082 2.104 1.00 98.50 81 GLY A N 1
ATOM 657 C CA . GLY A 1 81 ? 7.452 5.414 1.366 1.00 98.50 81 GLY A CA 1
ATOM 658 C C . GLY A 1 81 ? 8.327 4.184 1.118 1.00 98.50 81 GLY A C 1
ATOM 659 O O . GLY A 1 81 ? 8.574 3.392 2.026 1.00 98.50 81 GLY A O 1
ATOM 660 N N . VAL A 1 82 ? 8.847 4.052 -0.098 1.00 98.69 82 VAL A N 1
ATOM 661 C CA . VAL A 1 82 ? 9.831 3.034 -0.488 1.00 98.69 82 VAL A CA 1
ATOM 662 C C . VAL A 1 82 ? 11.001 3.684 -1.209 1.00 98.69 82 VAL A C 1
ATOM 664 O O . VAL A 1 82 ? 10.818 4.658 -1.940 1.00 98.69 82 VAL A O 1
ATOM 667 N N . LYS A 1 83 ? 12.203 3.135 -1.027 1.00 98.62 83 LYS A N 1
ATOM 668 C CA . LYS A 1 83 ? 13.386 3.516 -1.801 1.00 98.62 83 LYS A CA 1
ATOM 669 C C . LYS A 1 83 ? 13.416 2.730 -3.108 1.00 98.62 83 LYS A C 1
ATOM 671 O O . LYS A 1 83 ? 13.292 1.506 -3.094 1.00 98.62 83 LYS A O 1
ATOM 676 N N . ILE A 1 84 ? 13.581 3.416 -4.234 1.00 98.56 84 ILE A N 1
ATOM 677 C CA . ILE A 1 84 ? 13.670 2.791 -5.553 1.00 98.56 84 ILE A CA 1
ATOM 678 C C . ILE A 1 84 ? 15.047 2.142 -5.702 1.00 98.56 84 ILE A C 1
ATOM 680 O O . ILE A 1 84 ? 16.077 2.811 -5.758 1.00 98.56 84 ILE A O 1
ATOM 684 N N . MET A 1 85 ? 15.069 0.817 -5.760 1.00 98.38 85 MET A N 1
ATOM 685 C CA . MET A 1 85 ? 16.282 0.004 -5.819 1.00 98.38 85 MET A CA 1
ATOM 686 C C . MET A 1 85 ? 16.743 -0.247 -7.252 1.00 98.38 85 MET A C 1
ATOM 688 O O . MET A 1 85 ? 17.949 -0.280 -7.508 1.00 98.38 85 MET A O 1
ATOM 692 N N . SER A 1 86 ? 15.801 -0.405 -8.181 1.00 98.00 86 SER A N 1
ATOM 693 C CA . SER A 1 86 ? 16.073 -0.580 -9.608 1.00 98.00 86 SER A CA 1
ATOM 694 C C . SER A 1 86 ? 14.945 -0.014 -10.458 1.00 98.00 86 SER A C 1
ATOM 696 O O . SER A 1 86 ? 13.790 0.014 -10.032 1.00 98.00 86 SER A O 1
ATOM 698 N N . VAL A 1 87 ? 15.311 0.395 -11.670 1.00 97.88 87 VAL A N 1
ATOM 699 C CA . VAL A 1 87 ? 14.418 0.906 -12.708 1.00 97.88 87 VAL A CA 1
ATOM 700 C C . VAL A 1 87 ? 14.814 0.218 -14.004 1.00 97.88 87 VAL A C 1
ATOM 702 O O . VAL A 1 87 ? 15.982 0.270 -14.390 1.00 97.88 87 VAL A O 1
ATOM 705 N N . SER A 1 88 ? 13.867 -0.437 -14.658 1.00 96.50 88 SER A N 1
ATOM 706 C CA . SER A 1 88 ? 14.053 -1.017 -15.984 1.00 96.50 88 SER A CA 1
ATOM 707 C C . SER A 1 88 ? 12.843 -0.719 -16.851 1.00 96.50 88 SER A C 1
ATOM 709 O O . SER A 1 88 ? 11.737 -0.4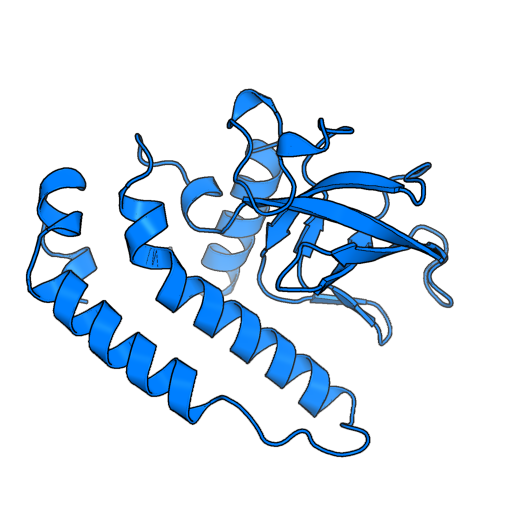93 -16.361 1.00 96.50 88 SER A O 1
ATOM 711 N N . HIS A 1 89 ? 13.057 -0.682 -18.157 1.00 96.25 89 HIS A N 1
ATOM 712 C CA . HIS A 1 89 ? 11.965 -0.576 -19.112 1.00 96.25 89 HIS A CA 1
ATOM 713 C C . HIS A 1 89 ? 11.216 -1.918 -19.198 1.00 96.25 89 HIS A C 1
ATOM 715 O O . HIS A 1 89 ? 11.803 -2.963 -18.915 1.00 96.25 89 HIS A O 1
ATOM 721 N N . HIS A 1 90 ? 9.916 -1.897 -19.493 1.00 95.75 90 HIS A N 1
ATOM 722 C CA . HIS A 1 90 ? 9.126 -3.117 -19.621 1.00 95.75 90 HIS A CA 1
ATOM 723 C C . HIS A 1 90 ? 9.320 -3.755 -21.005 1.00 95.75 90 HIS A C 1
ATOM 725 O O . HIS A 1 90 ? 8.837 -3.222 -22.003 1.00 95.75 90 HIS A O 1
ATOM 731 N N . ASP A 1 91 ? 9.903 -4.956 -21.050 1.00 93.44 91 ASP A N 1
ATOM 732 C CA . ASP A 1 91 ? 10.343 -5.646 -22.279 1.00 93.44 91 ASP A CA 1
ATOM 733 C C . ASP A 1 91 ? 9.304 -5.702 -23.414 1.00 93.44 91 ASP A C 1
ATOM 735 O O . ASP A 1 91 ? 9.656 -5.656 -24.590 1.00 93.44 91 ASP A O 1
ATOM 739 N N . LYS A 1 92 ? 8.015 -5.810 -23.071 1.00 94.50 92 LYS A N 1
ATOM 740 C CA . LYS A 1 92 ? 6.901 -5.898 -24.035 1.00 94.50 92 LYS A CA 1
ATOM 741 C C . LYS A 1 92 ? 6.010 -4.657 -24.141 1.00 94.50 92 LYS A C 1
ATOM 743 O O . LYS A 1 92 ? 5.180 -4.589 -25.041 1.00 94.50 92 LYS A O 1
ATOM 748 N N . LEU A 1 93 ? 6.114 -3.704 -23.213 1.00 94.88 93 LEU A N 1
ATOM 749 C CA . LEU A 1 93 ? 5.169 -2.587 -23.100 1.00 94.88 93 LEU A CA 1
ATOM 750 C C . LEU A 1 93 ? 5.942 -1.272 -23.118 1.00 94.88 93 LEU A C 1
ATOM 752 O O . LEU A 1 93 ? 6.381 -0.777 -22.086 1.00 94.88 93 LEU A O 1
ATOM 756 N N . GLU A 1 94 ? 6.056 -0.676 -24.306 1.00 91.12 94 GLU A N 1
ATOM 757 C CA . GLU A 1 94 ? 6.927 0.476 -24.597 1.00 91.12 94 GLU A CA 1
ATOM 758 C C . GLU A 1 94 ? 6.758 1.691 -23.677 1.00 91.12 94 GLU A C 1
ATOM 760 O O . GLU A 1 94 ? 7.677 2.492 -23.520 1.00 91.12 94 GLU A O 1
ATOM 765 N N . ARG A 1 95 ? 5.584 1.855 -23.068 1.00 94.94 95 ARG A N 1
ATOM 766 C CA . ARG A 1 95 ? 5.263 3.013 -22.223 1.00 94.94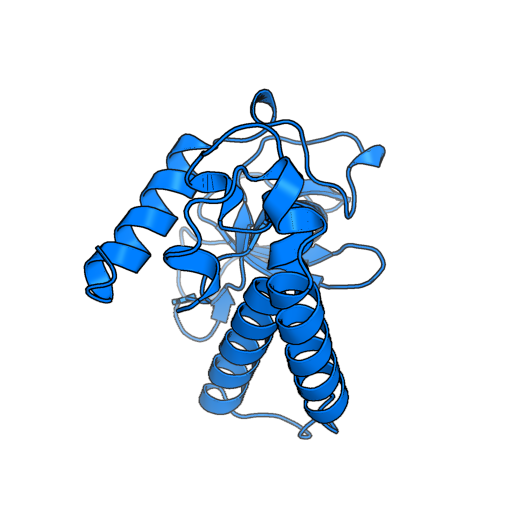 95 ARG A CA 1
ATOM 767 C C . ARG A 1 95 ? 5.367 2.728 -20.729 1.00 94.94 95 ARG A C 1
ATOM 769 O O . ARG A 1 95 ? 5.045 3.617 -19.943 1.00 94.94 95 ARG A O 1
ATOM 776 N N . LEU A 1 96 ? 5.757 1.516 -20.338 1.00 97.12 96 LEU A N 1
ATOM 777 C CA . LEU A 1 96 ? 5.800 1.099 -18.943 1.00 97.12 96 LEU A CA 1
ATOM 778 C C . LEU A 1 96 ? 7.228 0.850 -18.466 1.00 97.12 96 LEU A C 1
ATOM 780 O O . LEU A 1 96 ? 8.108 0.415 -19.206 1.00 97.12 96 LEU A O 1
ATOM 784 N N . TRP A 1 97 ? 7.418 1.109 -17.182 1.00 97.81 97 TRP A N 1
ATOM 785 C CA . TRP A 1 97 ? 8.637 0.870 -16.431 1.00 97.81 97 TRP A CA 1
ATOM 786 C C . TRP A 1 97 ? 8.350 -0.140 -15.332 1.00 97.81 97 TRP A C 1
ATOM 788 O O 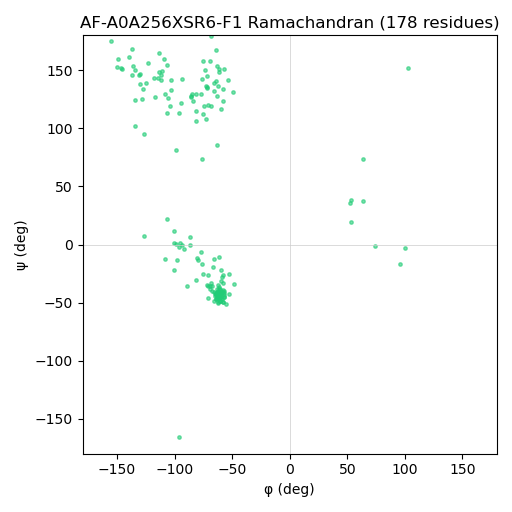. TRP A 1 97 ? 7.285 -0.101 -14.713 1.00 97.81 97 TRP A O 1
ATOM 798 N N . VAL A 1 98 ? 9.318 -1.009 -15.074 1.00 97.81 98 VAL A N 1
ATOM 799 C CA . VAL A 1 98 ? 9.328 -1.941 -13.952 1.00 97.81 98 VAL A CA 1
ATOM 800 C C . VAL A 1 98 ? 10.295 -1.400 -12.907 1.00 97.81 98 VAL A C 1
ATOM 802 O O . VAL A 1 98 ? 11.487 -1.216 -13.161 1.00 97.81 98 VAL A O 1
ATOM 805 N N . LEU A 1 99 ? 9.773 -1.121 -11.720 1.00 98.38 99 LEU A N 1
ATOM 806 C CA . LEU A 1 99 ? 10.536 -0.633 -10.583 1.00 98.38 99 LEU A CA 1
ATOM 807 C C . LEU A 1 99 ? 10.577 -1.705 -9.501 1.00 98.38 99 LEU A C 1
ATOM 809 O O . LEU A 1 99 ? 9.588 -2.400 -9.263 1.00 98.38 99 LEU A O 1
ATOM 813 N N . LYS A 1 100 ? 11.697 -1.773 -8.783 1.00 98.44 100 LYS A N 1
ATOM 814 C CA . LYS A 1 100 ? 11.754 -2.450 -7.486 1.00 98.44 100 LYS A CA 1
ATOM 815 C C . LYS A 1 100 ? 11.850 -1.397 -6.396 1.00 98.44 100 LYS A C 1
ATOM 817 O O . LYS A 1 100 ? 12.859 -0.700 -6.319 1.00 98.44 100 LYS A O 1
ATOM 822 N N . GLY A 1 101 ? 10.817 -1.272 -5.572 1.00 98.44 101 GLY A N 1
ATOM 823 C CA . GLY A 1 101 ? 10.807 -0.404 -4.394 1.00 98.44 101 GLY A CA 1
ATOM 824 C C . GLY A 1 101 ? 10.992 -1.225 -3.123 1.00 98.44 101 GLY A C 1
ATOM 825 O O . GLY A 1 101 ? 10.443 -2.317 -3.029 1.00 98.44 101 GLY A O 1
ATOM 826 N N . SER A 1 102 ? 11.744 -0.724 -2.147 1.00 98.12 102 SER A N 1
ATOM 827 C CA . SER A 1 102 ? 11.979 -1.441 -0.889 1.00 98.12 102 SER A CA 1
ATOM 828 C C . SER A 1 102 ? 11.878 -0.550 0.344 1.00 98.12 102 SER A C 1
ATOM 830 O O . SER A 1 102 ? 12.259 0.623 0.322 1.00 98.12 102 SER A O 1
ATOM 832 N N . THR A 1 103 ? 11.388 -1.139 1.430 1.00 97.44 103 THR A N 1
ATOM 833 C CA . THR A 1 103 ? 11.625 -0.682 2.803 1.00 97.44 103 THR A CA 1
ATOM 834 C C . THR A 1 103 ? 12.789 -1.485 3.400 1.00 97.44 103 THR A C 1
ATOM 836 O O . THR A 1 103 ? 13.535 -2.139 2.669 1.00 97.44 103 THR A O 1
ATOM 839 N N . VAL A 1 104 ? 12.968 -1.428 4.722 1.00 93.69 104 VAL A N 1
ATOM 840 C CA . VAL A 1 104 ? 13.895 -2.318 5.437 1.00 93.69 104 VAL A CA 1
ATOM 841 C C . VAL A 1 104 ? 13.381 -3.763 5.449 1.00 93.69 104 VAL A C 1
ATOM 843 O O . VAL A 1 104 ? 14.175 -4.690 5.324 1.00 93.69 104 VAL A O 1
ATOM 846 N N . ASP A 1 105 ? 12.063 -3.942 5.547 1.00 91.44 105 ASP A N 1
ATOM 847 C CA . ASP A 1 105 ? 11.439 -5.239 5.830 1.00 91.44 105 ASP A CA 1
ATOM 848 C C . ASP A 1 105 ? 10.880 -5.928 4.577 1.00 91.44 105 ASP A C 1
ATOM 850 O O . ASP A 1 105 ? 10.680 -7.141 4.560 1.00 91.44 105 ASP A O 1
ATOM 854 N N . GLU A 1 106 ? 10.608 -5.166 3.516 1.00 93.31 106 GLU A N 1
ATOM 855 C CA . GLU A 1 106 ? 9.867 -5.661 2.357 1.00 93.31 106 GLU A CA 1
ATOM 856 C C . GLU A 1 106 ? 10.271 -4.994 1.040 1.00 93.31 106 GLU A C 1
ATOM 858 O O . GLU A 1 106 ? 10.842 -3.902 0.989 1.00 93.31 106 GLU A O 1
ATOM 863 N N . SER A 1 107 ? 9.959 -5.672 -0.064 1.00 96.38 107 SER A N 1
ATOM 864 C CA . SER A 1 107 ? 10.164 -5.163 -1.416 1.00 96.38 107 SER A CA 1
ATOM 865 C C . SER A 1 107 ? 8.943 -5.401 -2.283 1.00 96.38 107 SER A C 1
ATOM 867 O O . SER A 1 107 ? 8.272 -6.414 -2.122 1.00 96.38 107 SER A O 1
ATOM 869 N N . PHE A 1 108 ? 8.741 -4.510 -3.243 1.00 97.88 108 PHE A N 1
ATOM 870 C CA . PHE A 1 108 ? 7.604 -4.494 -4.144 1.00 97.88 108 PHE A CA 1
ATOM 871 C C . PHE A 1 108 ? 8.083 -4.373 -5.581 1.00 97.88 108 PHE A C 1
ATOM 873 O O . PHE A 1 108 ? 8.959 -3.551 -5.882 1.00 97.88 108 PHE A O 1
ATOM 880 N N . ILE A 1 109 ? 7.464 -5.140 -6.469 1.00 98.12 109 ILE A N 1
ATOM 881 C CA . ILE A 1 109 ? 7.502 -4.872 -7.904 1.00 98.12 109 ILE A CA 1
ATOM 882 C C . ILE A 1 109 ? 6.390 -3.883 -8.241 1.00 98.12 109 ILE A C 1
ATOM 884 O O . ILE A 1 109 ? 5.229 -4.079 -7.885 1.00 98.12 109 ILE A O 1
ATOM 888 N N . ILE A 1 110 ? 6.752 -2.788 -8.902 1.00 98.44 110 ILE A N 1
ATOM 889 C CA . ILE A 1 110 ? 5.843 -1.686 -9.211 1.00 98.44 110 ILE A CA 1
ATOM 890 C C . ILE A 1 110 ? 5.946 -1.390 -10.697 1.00 98.44 110 ILE A C 1
ATOM 892 O O . ILE A 1 110 ? 7.035 -1.118 -11.200 1.00 98.44 110 ILE A O 1
ATOM 896 N N . ILE A 1 111 ? 4.816 -1.405 -11.392 1.00 98.00 111 ILE A N 1
ATOM 897 C CA . ILE A 1 111 ? 4.742 -1.021 -12.797 1.00 98.00 111 ILE A CA 1
ATOM 898 C C . ILE A 1 111 ? 4.140 0.371 -12.898 1.00 98.00 111 ILE A C 1
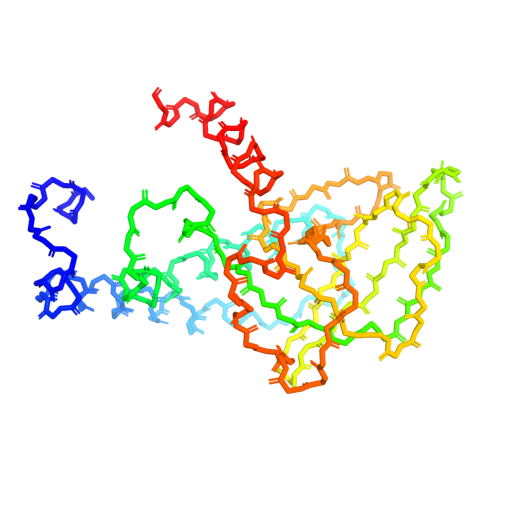ATOM 900 O O . ILE A 1 111 ? 3.139 0.688 -12.255 1.00 98.00 111 ILE A O 1
ATOM 904 N N . THR A 1 112 ? 4.768 1.230 -13.694 1.00 97.38 112 THR A N 1
ATOM 905 C CA . THR A 1 112 ? 4.331 2.617 -13.844 1.00 97.38 112 THR A CA 1
ATOM 906 C C . THR A 1 112 ? 4.558 3.136 -15.255 1.00 97.38 112 THR A C 1
ATOM 908 O O . THR A 1 112 ? 5.480 2.719 -15.948 1.00 97.38 112 THR A O 1
ATOM 911 N N . ASN A 1 113 ? 3.716 4.074 -15.675 1.00 96.31 113 ASN A N 1
ATOM 912 C CA . ASN A 1 113 ? 3.908 4.875 -16.881 1.00 96.31 113 ASN A CA 1
ATOM 913 C C . ASN A 1 113 ? 4.614 6.212 -16.591 1.00 96.31 113 ASN A C 1
ATOM 915 O O . ASN A 1 113 ? 4.811 7.004 -17.513 1.00 96.31 113 ASN A O 1
ATOM 919 N N . LEU A 1 114 ? 4.962 6.493 -15.329 1.00 94.19 114 LEU A N 1
ATOM 920 C CA . LEU A 1 114 ? 5.642 7.724 -14.950 1.00 94.19 114 LEU A CA 1
ATOM 921 C C . LEU A 1 114 ? 7.065 7.721 -15.521 1.00 94.19 114 LEU A C 1
ATOM 923 O O . LEU A 1 114 ? 7.864 6.848 -15.174 1.00 94.19 114 LEU A O 1
ATOM 927 N N . PRO A 1 115 ? 7.413 8.690 -16.383 1.00 83.50 115 PRO A N 1
ATOM 928 C CA . PRO A 1 115 ? 8.774 8.803 -16.870 1.00 83.50 115 PRO A CA 1
ATOM 929 C C . PRO A 1 115 ? 9.674 9.393 -15.774 1.00 83.50 115 PRO A C 1
ATOM 931 O O . PRO A 1 115 ? 9.208 10.139 -14.913 1.00 83.50 115 PRO A O 1
ATOM 934 N N . ARG A 1 116 ? 10.987 9.144 -15.873 1.00 89.06 116 ARG A N 1
ATOM 935 C CA . ARG A 1 116 ? 12.026 9.808 -15.055 1.00 89.06 116 ARG A CA 1
ATOM 936 C C . ARG A 1 116 ? 11.942 9.526 -13.548 1.00 89.06 116 ARG A C 1
ATOM 938 O O . ARG A 1 116 ? 12.192 10.419 -12.747 1.00 89.06 116 ARG A O 1
ATOM 945 N N . ILE A 1 117 ? 11.582 8.306 -13.162 1.00 95.69 117 ILE A N 1
ATOM 946 C CA . ILE A 1 117 ? 11.865 7.826 -11.805 1.00 95.69 117 ILE A CA 1
ATOM 947 C C . ILE A 1 117 ? 13.275 7.251 -11.806 1.00 95.69 117 ILE A C 1
ATOM 949 O O . ILE A 1 117 ? 13.597 6.406 -12.641 1.00 95.69 117 ILE A O 1
ATOM 953 N N . GLU A 1 118 ? 14.104 7.703 -10.873 1.00 96.81 118 GLU A N 1
ATOM 954 C CA . GLU A 1 118 ? 15.494 7.284 -10.758 1.00 96.81 118 GLU A CA 1
ATOM 955 C C . GLU A 1 118 ? 15.730 6.351 -9.567 1.00 96.81 118 GLU A C 1
ATOM 957 O O . GLU A 1 118 ? 15.026 6.349 -8.551 1.00 96.81 118 GLU A O 1
ATOM 962 N N . ARG A 1 119 ? 16.777 5.530 -9.688 1.00 97.94 119 ARG A N 1
ATOM 963 C CA . ARG A 1 119 ? 17.270 4.705 -8.585 1.00 97.94 119 ARG A CA 1
ATOM 964 C C . ARG A 1 119 ? 17.743 5.604 -7.441 1.00 97.94 119 ARG A C 1
ATOM 966 O O . ARG A 1 119 ? 18.494 6.546 -7.652 1.00 97.94 119 ARG A O 1
ATOM 973 N N . GLY A 1 120 ? 17.378 5.240 -6.217 1.00 97.88 120 GLY A N 1
ATOM 974 C CA . GLY A 1 120 ? 17.741 5.954 -4.996 1.00 97.88 120 GLY A CA 1
ATOM 975 C C . GLY A 1 120 ? 16.676 6.936 -4.518 1.00 97.88 120 GLY A C 1
ATOM 976 O O . GLY A 1 120 ? 16.700 7.289 -3.340 1.00 97.88 120 GLY A O 1
ATOM 977 N N . GLU A 1 121 ? 15.718 7.313 -5.369 1.00 98.31 121 GLU A N 1
ATOM 978 C CA . GLU A 1 121 ? 14.576 8.126 -4.958 1.00 98.31 121 GLU A CA 1
ATOM 979 C C . GLU A 1 121 ? 13.728 7.420 -3.900 1.00 98.31 121 GLU A C 1
ATOM 981 O O . GLU A 1 121 ? 13.611 6.193 -3.892 1.00 98.31 121 GLU A O 1
ATOM 986 N N . VAL A 1 122 ? 13.074 8.204 -3.043 1.00 98.56 122 VAL A N 1
ATOM 987 C CA . VAL A 1 122 ? 12.021 7.703 -2.159 1.00 98.56 122 VAL A CA 1
ATOM 988 C C . VAL A 1 122 ? 10.676 8.169 -2.687 1.00 98.56 122 VAL A C 1
ATOM 990 O O . VAL A 1 122 ? 10.475 9.356 -2.927 1.00 98.56 122 VAL A O 1
ATOM 993 N N . ARG A 1 123 ? 9.751 7.234 -2.893 1.00 98.44 123 ARG A N 1
ATOM 994 C CA .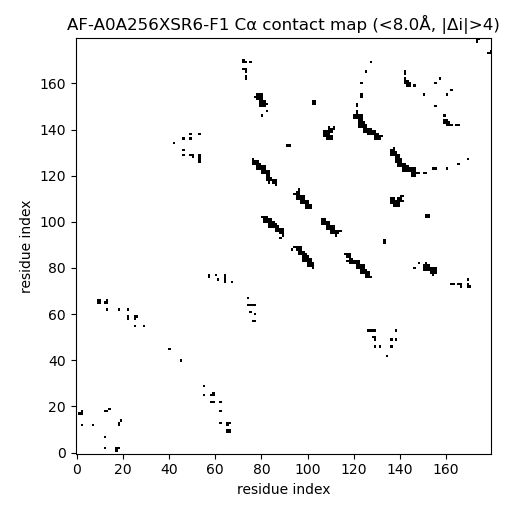 ARG A 1 123 ? 8.406 7.492 -3.423 1.00 98.44 123 ARG A CA 1
ATOM 995 C C . ARG A 1 123 ? 7.371 6.808 -2.544 1.00 98.44 123 ARG A C 1
ATOM 997 O O . ARG A 1 123 ? 7.626 5.728 -2.024 1.00 98.44 123 ARG A O 1
ATOM 1004 N N . ALA A 1 124 ? 6.204 7.418 -2.386 1.00 98.50 124 ALA A N 1
ATOM 1005 C CA . ALA A 1 124 ? 5.051 6.745 -1.817 1.00 98.50 124 ALA A CA 1
ATOM 1006 C C . ALA A 1 124 ? 4.519 5.728 -2.820 1.00 98.50 124 ALA A C 1
ATOM 1008 O O . ALA A 1 124 ? 4.336 6.045 -4.001 1.00 98.50 124 ALA A O 1
ATOM 1009 N N . ILE A 1 125 ? 4.215 4.538 -2.323 1.00 98.62 125 ILE A N 1
ATOM 1010 C CA . ILE A 1 125 ? 3.418 3.550 -3.029 1.00 98.62 125 ILE A CA 1
ATOM 1011 C C . ILE A 1 125 ? 2.106 3.326 -2.294 1.00 98.62 125 ILE A C 1
ATOM 1013 O O . ILE A 1 125 ? 2.080 3.322 -1.066 1.00 98.62 125 ILE A O 1
ATOM 1017 N N . ALA A 1 126 ? 1.027 3.124 -3.042 1.00 98.50 126 ALA A N 1
ATOM 1018 C CA . ALA A 1 126 ? -0.196 2.517 -2.537 1.00 98.50 126 ALA A CA 1
ATOM 1019 C C . ALA A 1 126 ? -0.141 1.016 -2.834 1.00 98.50 126 ALA A C 1
ATOM 1021 O O . ALA A 1 126 ? -0.005 0.625 -3.997 1.00 98.50 126 ALA A O 1
ATOM 1022 N N . VAL A 1 127 ? -0.225 0.183 -1.797 1.00 98.19 127 VAL A N 1
ATOM 1023 C CA . VAL A 1 127 ? -0.246 -1.275 -1.948 1.00 98.19 127 VAL A CA 1
ATOM 1024 C C . VAL A 1 127 ? -1.668 -1.696 -2.298 1.00 98.19 127 VAL A C 1
ATOM 1026 O O . VAL A 1 127 ? -2.580 -1.633 -1.474 1.00 98.19 127 VAL A O 1
ATOM 1029 N N . LEU A 1 128 ? -1.856 -2.068 -3.559 1.00 96.75 128 LEU A N 1
ATOM 1030 C CA . LEU A 1 128 ? -3.150 -2.333 -4.183 1.00 96.75 128 LEU A CA 1
ATOM 1031 C C . LEU A 1 128 ? -3.255 -3.821 -4.550 1.00 96.75 128 LEU A C 1
ATOM 1033 O O . LEU A 1 128 ? -2.231 -4.506 -4.582 1.00 96.75 128 LEU A O 1
ATOM 1037 N N . PRO A 1 129 ? -4.466 -4.331 -4.849 1.00 96.38 129 PRO A N 1
ATOM 1038 C CA . PRO A 1 129 ? -4.611 -5.666 -5.417 1.00 96.38 129 PRO A CA 1
ATOM 1039 C C . PRO A 1 129 ? -3.663 -5.845 -6.613 1.00 96.38 129 PRO A C 1
ATOM 1041 O O . PRO A 1 129 ? -3.634 -4.965 -7.487 1.00 96.38 129 PRO A O 1
ATOM 1044 N N . PRO A 1 130 ? -2.888 -6.941 -6.671 1.00 96.56 130 PRO A N 1
ATOM 1045 C CA . PRO A 1 130 ? -1.868 -7.103 -7.690 1.00 96.56 130 PRO A CA 1
ATOM 1046 C C . PRO A 1 130 ? -2.488 -7.175 -9.086 1.00 96.56 130 PRO A C 1
ATOM 1048 O O . PRO A 1 130 ? -3.531 -7.796 -9.307 1.00 96.56 130 PRO A O 1
ATOM 1051 N N . ARG A 1 131 ? -1.824 -6.551 -10.056 1.00 95.50 131 ARG A N 1
ATOM 1052 C CA . ARG A 1 131 ? -2.234 -6.556 -11.466 1.00 95.50 131 ARG A CA 1
ATOM 1053 C C . ARG A 1 131 ? -1.086 -7.068 -12.320 1.00 95.50 131 ARG A C 1
ATOM 1055 O O . ARG A 1 131 ? 0.066 -6.719 -12.075 1.00 95.50 131 ARG A O 1
ATOM 1062 N N . GLU A 1 132 ? -1.404 -7.889 -13.309 1.00 93.94 132 GLU A N 1
ATOM 1063 C CA . GLU A 1 132 ? -0.418 -8.357 -14.277 1.00 93.94 132 GLU A CA 1
ATOM 1064 C C . GLU A 1 132 ? -0.386 -7.464 -15.514 1.00 93.94 132 GLU A C 1
ATOM 1066 O O . GLU A 1 132 ? -1.404 -6.938 -15.966 1.00 93.94 132 GLU A O 1
ATOM 1071 N N . PHE A 1 133 ? 0.832 -7.281 -16.013 1.00 94.81 133 PHE A N 1
ATOM 1072 C CA . PHE A 1 133 ? 1.144 -6.611 -17.254 1.00 94.81 133 PHE A CA 1
ATOM 1073 C C . PHE A 1 133 ? 2.159 -7.482 -17.997 1.00 94.81 133 PHE A C 1
ATOM 1075 O O . PHE A 1 133 ? 3.336 -7.509 -17.652 1.00 94.81 133 PHE A O 1
ATOM 1082 N N . GLU A 1 134 ? 1.699 -8.225 -19.000 1.00 93.25 134 GLU A N 1
ATOM 1083 C CA . GLU A 1 134 ? 2.544 -8.961 -19.950 1.00 93.25 134 GLU A CA 1
ATOM 1084 C C . GLU A 1 134 ? 3.606 -9.906 -19.333 1.00 93.25 134 GLU A C 1
ATOM 1086 O O . GLU A 1 134 ? 4.692 -10.118 -19.887 1.00 93.25 134 GLU A O 1
ATOM 1091 N N . GLY A 1 135 ? 3.265 -10.541 -18.212 1.00 90.69 135 GLY A N 1
ATOM 1092 C CA . GLY A 1 135 ? 4.091 -11.483 -17.456 1.00 90.69 135 GLY A CA 1
ATOM 1093 C C . GLY A 1 135 ? 4.770 -10.888 -16.220 1.00 90.69 135 GLY A C 1
ATOM 1094 O O . GLY A 1 135 ? 5.416 -11.629 -15.481 1.00 90.69 135 GLY A O 1
ATOM 1095 N N . VAL A 1 136 ? 4.614 -9.586 -15.963 1.00 94.50 136 VAL A N 1
ATOM 1096 C CA . VAL A 1 136 ? 5.142 -8.912 -14.768 1.00 94.50 136 VAL A CA 1
ATOM 1097 C C . VAL A 1 136 ? 3.995 -8.551 -13.828 1.00 94.50 136 VAL A C 1
ATOM 1099 O O . VAL A 1 136 ? 3.000 -7.950 -14.230 1.00 94.50 136 VAL A O 1
ATOM 1102 N N . ILE A 1 137 ? 4.130 -8.916 -12.553 1.00 96.81 137 ILE A N 1
ATOM 1103 C CA . ILE A 1 137 ? 3.103 -8.690 -11.531 1.00 96.81 137 ILE A CA 1
ATOM 1104 C C . ILE A 1 137 ? 3.439 -7.408 -10.773 1.00 96.81 137 ILE A C 1
ATOM 1106 O O . ILE A 1 137 ? 4.431 -7.354 -10.050 1.00 96.81 137 ILE A O 1
ATOM 1110 N N . SER A 1 138 ? 2.604 -6.384 -10.924 1.00 97.69 138 SER A N 1
ATOM 1111 C CA . SER A 1 138 ? 2.678 -5.157 -10.136 1.00 97.69 138 SER A CA 1
ATOM 1112 C C . SER A 1 138 ? 1.942 -5.350 -8.815 1.00 97.69 138 SER A C 1
ATOM 1114 O O . SER A 1 138 ? 0.753 -5.663 -8.811 1.00 97.69 138 SER A O 1
ATOM 1116 N N . GLU A 1 139 ? 2.630 -5.131 -7.701 1.00 97.88 139 GLU A N 1
ATOM 1117 C CA . GLU A 1 139 ? 2.114 -5.301 -6.333 1.00 97.88 139 GLU A CA 1
ATOM 1118 C C . GLU A 1 139 ? 1.655 -3.979 -5.704 1.00 97.88 139 GLU A C 1
ATOM 1120 O O . GLU A 1 139 ? 1.003 -3.957 -4.661 1.00 97.88 139 GLU A O 1
ATOM 1125 N N . ALA A 1 140 ? 2.023 -2.857 -6.314 1.00 98.06 140 ALA A N 1
ATOM 1126 C CA . ALA A 1 140 ? 1.690 -1.532 -5.823 1.00 98.06 140 ALA A CA 1
ATOM 1127 C C . ALA A 1 140 ? 1.696 -0.502 -6.960 1.00 98.06 140 ALA A C 1
ATOM 1129 O O . ALA A 1 140 ? 2.051 -0.811 -8.099 1.00 98.06 140 ALA A O 1
ATOM 1130 N N . MET A 1 141 ? 1.307 0.729 -6.635 1.00 98.00 141 MET A N 1
ATOM 1131 C CA . MET A 1 141 ? 1.311 1.877 -7.541 1.00 98.00 141 MET A CA 1
ATOM 1132 C C . MET A 1 141 ? 2.063 3.049 -6.906 1.00 98.00 141 MET A C 1
ATOM 1134 O O . MET A 1 141 ? 1.792 3.385 -5.755 1.00 98.00 141 MET A O 1
ATOM 1138 N N . ILE A 1 142 ? 2.950 3.715 -7.655 1.00 98.31 142 ILE A N 1
ATOM 1139 C CA . ILE A 1 142 ? 3.535 5.003 -7.239 1.00 98.31 142 ILE A CA 1
ATOM 1140 C C . ILE A 1 142 ? 2.425 6.047 -7.126 1.00 98.31 142 ILE A C 1
ATOM 1142 O O . ILE A 1 142 ? 1.681 6.255 -8.077 1.00 98.31 142 ILE A O 1
ATOM 1146 N N . CYS A 1 143 ? 2.341 6.738 -5.992 1.00 97.69 143 CYS A N 1
ATOM 1147 C CA . CYS A 1 143 ? 1.321 7.761 -5.769 1.00 97.69 143 CYS A CA 1
ATOM 1148 C C . CYS A 1 143 ? 1.887 9.122 -5.343 1.00 97.69 143 CYS A C 1
ATOM 1150 O O . CYS A 1 143 ? 1.110 10.011 -5.021 1.00 97.69 143 CYS A O 1
ATOM 1152 N N . SER A 1 144 ? 3.206 9.345 -5.350 1.00 97.56 144 SER A N 1
ATOM 1153 C CA . SER A 1 144 ? 3.782 10.648 -4.981 1.00 97.56 144 SER A CA 1
ATOM 1154 C C . SER A 1 144 ? 4.917 11.123 -5.885 1.00 97.56 144 SER A C 1
ATOM 1156 O O . SER A 1 144 ? 5.534 10.367 -6.639 1.00 97.56 144 SER A O 1
ATOM 1158 N N . ASN A 1 145 ? 5.259 12.400 -5.705 1.00 96.25 145 ASN A N 1
ATOM 1159 C CA . ASN A 1 145 ? 6.578 12.929 -6.042 1.00 96.25 145 ASN A CA 1
ATOM 1160 C C . ASN A 1 145 ? 7.662 12.367 -5.102 1.00 96.25 145 ASN A C 1
ATOM 1162 O O . ASN A 1 145 ? 7.361 11.578 -4.201 1.00 96.25 145 ASN A O 1
ATOM 1166 N N . THR A 1 146 ? 8.920 12.753 -5.307 1.00 97.38 146 THR A N 1
ATOM 1167 C CA . THR A 1 146 ? 10.021 12.366 -4.417 1.00 97.38 146 THR A CA 1
ATOM 1168 C C . THR A 1 146 ? 9.755 12.829 -2.984 1.00 97.38 146 THR A C 1
ATOM 1170 O O . THR A 1 146 ? 9.351 13.967 -2.747 1.00 97.38 146 THR A O 1
ATOM 1173 N N . LEU A 1 147 ? 9.982 11.931 -2.031 1.00 98.06 147 LEU A N 1
ATOM 1174 C CA . LEU A 1 147 ? 9.843 12.151 -0.599 1.00 98.06 147 LEU A CA 1
ATOM 1175 C C . LEU A 1 147 ? 11.217 12.182 0.091 1.00 98.06 147 LEU A C 1
ATOM 1177 O O . LEU A 1 147 ? 12.186 11.628 -0.430 1.00 98.06 147 LEU A O 1
ATOM 1181 N N . PRO A 1 148 ? 11.312 12.775 1.293 1.00 97.81 148 PRO A N 1
ATOM 1182 C CA . PRO A 1 148 ? 12.480 12.624 2.160 1.00 97.81 148 PRO A CA 1
ATOM 1183 C C . PRO A 1 148 ? 12.724 11.164 2.583 1.00 97.81 148 PRO A C 1
ATOM 1185 O O . PRO A 1 148 ? 11.771 10.421 2.823 1.00 97.81 148 PRO A O 1
ATOM 1188 N N . GLU A 1 149 ? 13.989 10.775 2.797 1.00 96.81 149 GLU A N 1
ATOM 1189 C CA . GLU A 1 149 ? 14.350 9.405 3.222 1.00 96.81 149 GLU A CA 1
ATOM 1190 C C . GLU A 1 149 ? 13.695 8.965 4.540 1.00 96.81 149 GLU A C 1
ATOM 1192 O O . GLU A 1 149 ? 13.423 7.782 4.737 1.00 96.81 149 GLU A O 1
ATOM 1197 N N . GLY A 1 150 ? 13.347 9.911 5.417 1.00 97.19 150 GLY A N 1
ATOM 1198 C CA . GLY A 1 150 ? 12.652 9.631 6.676 1.00 97.19 150 GLY A CA 1
ATOM 1199 C C . GLY A 1 150 ? 11.266 8.982 6.529 1.00 97.19 150 GLY A C 1
ATOM 1200 O O . GLY A 1 150 ? 10.716 8.540 7.541 1.00 97.19 150 GLY A O 1
ATOM 1201 N N . TYR A 1 151 ? 10.715 8.919 5.308 1.00 97.88 151 TYR A N 1
ATOM 1202 C CA . TYR A 1 151 ? 9.442 8.264 4.989 1.00 97.88 151 TYR A CA 1
ATOM 1203 C C . TYR A 1 151 ? 9.566 6.798 4.562 1.00 97.88 151 TYR A C 1
ATOM 1205 O O . TYR A 1 151 ? 8.537 6.156 4.362 1.00 97.88 151 TYR A O 1
ATOM 1213 N N . ILE A 1 152 ? 10.774 6.240 4.430 1.00 98.25 152 ILE A N 1
ATOM 1214 C CA . ILE A 1 152 ? 10.933 4.815 4.104 1.00 98.25 152 ILE A CA 1
ATOM 1215 C C . ILE A 1 152 ? 10.220 3.967 5.172 1.00 98.25 152 ILE A C 1
ATOM 1217 O O . ILE A 1 152 ? 10.478 4.112 6.366 1.00 98.25 152 ILE A O 1
ATOM 1221 N N . GLY A 1 153 ? 9.288 3.117 4.736 1.00 97.44 153 GLY A N 1
ATOM 1222 C CA . GLY A 1 153 ? 8.446 2.278 5.594 1.00 97.44 153 GLY A CA 1
ATOM 1223 C C . GLY A 1 153 ? 7.328 3.015 6.340 1.00 97.44 153 GLY A C 1
ATOM 1224 O O . GLY A 1 153 ? 6.554 2.379 7.048 1.00 97.44 153 GLY A O 1
ATOM 1225 N N . LYS A 1 154 ? 7.203 4.339 6.192 1.00 96.88 154 LYS A N 1
ATOM 1226 C CA . LYS A 1 154 ? 6.200 5.150 6.899 1.00 96.88 154 LYS A CA 1
ATOM 1227 C C . LYS A 1 154 ? 5.140 5.680 5.949 1.00 96.88 154 LYS A C 1
ATOM 1229 O O . LYS A 1 154 ? 5.429 5.995 4.794 1.00 96.88 154 LYS A O 1
ATOM 1234 N N . ARG A 1 155 ? 3.920 5.855 6.464 1.00 96.62 155 ARG A N 1
ATOM 1235 C CA . ARG A 1 155 ? 2.839 6.513 5.728 1.00 96.62 155 ARG A CA 1
ATOM 1236 C C . ARG A 1 155 ? 3.118 8.018 5.614 1.00 96.62 155 ARG A C 1
ATOM 1238 O O . ARG A 1 155 ? 3.223 8.682 6.646 1.00 96.62 155 ARG A O 1
ATOM 1245 N N . PRO A 1 156 ? 3.237 8.575 4.397 1.00 97.06 156 PRO A N 1
ATOM 1246 C CA . PRO A 1 156 ? 3.295 10.018 4.211 1.00 97.06 156 PRO A CA 1
ATOM 1247 C C . PRO A 1 156 ? 1.948 10.673 4.536 1.00 97.06 156 PRO A C 1
ATOM 1249 O O . PRO A 1 156 ? 0.899 10.025 4.489 1.00 97.06 156 PRO A O 1
ATOM 1252 N N . SER A 1 157 ? 1.955 11.971 4.849 1.00 95.19 157 SER A N 1
ATOM 1253 C CA . SER A 1 157 ? 0.700 12.701 5.050 1.00 95.19 157 SER A CA 1
ATOM 1254 C C . SER A 1 157 ? -0.120 12.727 3.755 1.00 95.19 157 SER A C 1
ATOM 1256 O O . SER A 1 157 ? 0.420 12.657 2.649 1.00 95.19 157 SER A O 1
ATOM 1258 N N . ARG A 1 158 ? -1.446 12.853 3.874 1.00 94.25 158 ARG A N 1
ATOM 1259 C CA . ARG A 1 158 ? -2.369 12.821 2.725 1.00 94.25 158 ARG A CA 1
ATOM 1260 C C . ARG A 1 158 ? -2.104 13.913 1.682 1.00 94.25 158 ARG A C 1
ATOM 1262 O O . ARG A 1 158 ? -2.466 13.752 0.526 1.00 94.25 158 ARG A O 1
ATOM 1269 N N . THR A 1 159 ? -1.437 15.000 2.065 1.00 95.50 159 THR A N 1
ATOM 1270 C CA . THR A 1 159 ? -1.039 16.085 1.155 1.00 95.50 159 THR A CA 1
ATOM 1271 C C . THR A 1 159 ? 0.226 15.780 0.350 1.00 95.50 159 THR A C 1
ATOM 1273 O O . THR A 1 159 ? 0.531 16.507 -0.591 1.00 95.50 159 THR A O 1
ATOM 1276 N N . MET A 1 160 ? 0.963 14.720 0.693 1.00 97.25 160 MET A N 1
ATOM 1277 C CA . MET A 1 160 ? 2.229 14.349 0.050 1.00 97.25 160 MET A CA 1
ATOM 1278 C C . MET A 1 160 ? 2.074 13.284 -1.043 1.00 97.25 160 MET A C 1
ATOM 1280 O O . MET A 1 160 ? 3.061 12.929 -1.683 1.00 97.25 160 MET A O 1
ATOM 1284 N N . TYR A 1 161 ? 0.863 12.777 -1.279 1.00 97.62 161 TYR A N 1
ATOM 1285 C CA . TYR A 1 161 ? 0.569 11.832 -2.356 1.00 97.62 161 TYR A CA 1
ATOM 1286 C C . TYR A 1 161 ? -0.773 12.143 -3.028 1.00 97.62 161 TYR A C 1
ATOM 1288 O O . TYR A 1 161 ? -1.631 12.839 -2.486 1.00 97.62 161 TYR A O 1
ATOM 1296 N N . ASN A 1 162 ? -0.956 11.618 -4.234 1.00 97.44 162 ASN A N 1
ATOM 1297 C CA . ASN A 1 162 ? -2.163 11.737 -5.034 1.00 97.44 162 ASN A CA 1
ATOM 1298 C C . ASN A 1 162 ? -3.265 10.811 -4.497 1.00 97.44 162 ASN A C 1
ATOM 1300 O O . ASN A 1 162 ? -3.583 9.778 -5.085 1.00 97.44 162 ASN A O 1
ATOM 1304 N N . PHE A 1 163 ? -3.856 11.176 -3.357 1.00 97.00 163 PHE A N 1
ATOM 1305 C CA . PHE A 1 163 ? -4.905 10.381 -2.713 1.00 97.00 163 PHE A CA 1
ATOM 1306 C C . PHE A 1 163 ? -6.131 10.158 -3.610 1.00 97.00 163 PHE A C 1
ATOM 1308 O O . PHE A 1 163 ? -6.795 9.138 -3.480 1.00 97.00 163 PHE A O 1
ATOM 1315 N N . LYS A 1 164 ? -6.422 11.074 -4.547 1.00 97.38 164 LYS A N 1
ATOM 1316 C CA . LYS A 1 164 ? -7.555 10.941 -5.477 1.00 97.38 164 LYS A CA 1
ATOM 1317 C C . LYS A 1 164 ? -7.394 9.735 -6.398 1.00 97.38 164 LYS A C 1
ATOM 1319 O O . LYS A 1 164 ? -8.346 9.000 -6.619 1.00 97.38 164 LYS A O 1
ATOM 1324 N N . GLU A 1 165 ? -6.189 9.525 -6.914 1.00 96.62 165 GLU A N 1
ATOM 1325 C CA . GLU A 1 165 ? -5.891 8.388 -7.786 1.00 96.62 165 GLU A CA 1
ATOM 1326 C C . GLU A 1 165 ? -5.967 7.061 -7.024 1.00 96.62 165 GLU A C 1
ATOM 1328 O O . GLU A 1 165 ? -6.549 6.098 -7.518 1.00 96.62 165 GLU A O 1
ATOM 1333 N N . VAL A 1 166 ? -5.474 7.041 -5.780 1.00 97.81 166 VAL A N 1
ATOM 1334 C CA . VAL A 1 166 ? -5.614 5.884 -4.883 1.00 97.81 166 VAL A CA 1
ATOM 1335 C C . VAL A 1 166 ? -7.092 5.580 -4.617 1.00 97.81 166 VAL A C 1
ATOM 1337 O O . VAL A 1 166 ? -7.510 4.437 -4.783 1.00 97.81 166 VAL A O 1
ATOM 1340 N N . THR A 1 167 ? -7.894 6.592 -4.273 1.00 97.25 167 THR A N 1
ATOM 1341 C CA . THR A 1 167 ? -9.346 6.454 -4.076 1.00 97.25 167 THR A CA 1
ATOM 1342 C C . THR A 1 167 ? -10.027 5.860 -5.303 1.00 97.25 167 THR A C 1
ATOM 1344 O O . THR A 1 167 ? -10.722 4.857 -5.175 1.00 97.25 167 THR A O 1
ATOM 1347 N N . ASN A 1 168 ? -9.778 6.418 -6.491 1.00 97.12 168 ASN A N 1
ATOM 1348 C CA . ASN A 1 168 ? -10.409 5.953 -7.727 1.00 97.12 168 ASN A CA 1
ATOM 1349 C C . ASN A 1 168 ? -10.119 4.469 -7.998 1.00 97.12 168 ASN A C 1
ATOM 1351 O O . ASN A 1 168 ? -11.011 3.730 -8.407 1.00 97.12 168 ASN A O 1
ATOM 1355 N N . LEU A 1 169 ? -8.886 4.012 -7.755 1.00 96.06 169 LEU A N 1
ATOM 1356 C CA . LEU A 1 169 ? -8.510 2.611 -7.966 1.00 96.06 169 LEU A CA 1
ATOM 1357 C C . LEU A 1 169 ? -9.135 1.665 -6.944 1.00 96.06 169 LEU A C 1
ATOM 1359 O O . LEU A 1 169 ? -9.496 0.539 -7.292 1.00 96.06 169 LEU A O 1
ATOM 1363 N N . VAL A 1 170 ? -9.276 2.110 -5.695 1.00 96.00 170 VAL A N 1
ATOM 1364 C CA . VAL A 1 170 ? -9.987 1.346 -4.667 1.00 96.00 170 VAL A CA 1
ATOM 1365 C C . VAL A 1 170 ? -11.467 1.232 -5.027 1.00 96.00 170 VAL A C 1
ATOM 1367 O O . VAL A 1 170 ? -12.003 0.128 -5.033 1.00 96.00 170 VAL A O 1
ATOM 1370 N N . GLU A 1 171 ? -12.128 2.335 -5.376 1.00 95.31 171 GLU A N 1
ATOM 1371 C CA . GLU A 1 171 ? -13.545 2.331 -5.764 1.00 95.31 171 GLU A CA 1
ATOM 1372 C C . GLU A 1 171 ? -13.791 1.470 -7.004 1.00 95.31 171 GLU A C 1
ATOM 1374 O O . GLU A 1 171 ? -14.716 0.658 -7.018 1.00 95.31 171 GLU A O 1
ATOM 1379 N N . GLU A 1 172 ? -12.921 1.571 -8.013 1.00 94.62 172 GLU A N 1
ATOM 1380 C CA . GLU A 1 172 ? -12.963 0.714 -9.197 1.00 94.62 172 GLU A CA 1
ATOM 1381 C C . GLU A 1 172 ? -12.867 -0.769 -8.814 1.00 94.62 172 GLU A C 1
ATOM 1383 O O . GLU A 1 172 ? -13.631 -1.600 -9.315 1.00 94.62 172 GLU A O 1
ATOM 1388 N N . TYR A 1 173 ? -11.946 -1.115 -7.912 1.00 93.19 173 TYR A N 1
ATOM 1389 C CA . TYR A 1 173 ? -11.804 -2.484 -7.432 1.00 93.19 173 TYR A CA 1
ATOM 1390 C C . TYR A 1 173 ? -13.069 -2.966 -6.713 1.00 93.19 173 TYR A C 1
ATOM 1392 O O . TYR A 1 173 ? -13.556 -4.059 -7.008 1.00 93.19 173 TYR A O 1
ATOM 1400 N N . LEU A 1 174 ? -13.638 -2.155 -5.820 1.00 92.00 174 LEU A N 1
ATOM 1401 C CA . LEU A 1 174 ? -14.855 -2.504 -5.085 1.00 92.00 174 LEU A CA 1
ATOM 1402 C C . LEU A 1 174 ? -16.066 -2.673 -6.016 1.00 92.00 174 LEU A C 1
ATOM 1404 O O . LEU A 1 174 ? -16.819 -3.640 -5.869 1.00 92.00 174 LEU A O 1
ATOM 1408 N N . ALA A 1 175 ? -16.223 -1.790 -7.007 1.00 92.44 175 ALA A N 1
ATOM 1409 C CA . ALA A 1 175 ? -17.303 -1.849 -7.989 1.00 92.44 175 ALA A CA 1
ATOM 1410 C C . ALA A 1 175 ? -17.223 -3.119 -8.850 1.00 92.44 175 ALA A C 1
ATOM 1412 O O . ALA A 1 175 ? -18.223 -3.818 -9.029 1.00 92.44 175 ALA A O 1
ATOM 1413 N N . ARG A 1 176 ? -16.021 -3.478 -9.327 1.00 91.00 176 ARG A N 1
ATOM 1414 C CA . ARG A 1 176 ? -15.795 -4.707 -10.111 1.00 91.00 176 ARG A CA 1
ATOM 1415 C C . ARG A 1 176 ? -16.163 -5.978 -9.340 1.00 91.00 176 ARG A C 1
ATOM 1417 O O . ARG A 1 176 ? -16.620 -6.942 -9.949 1.00 91.00 176 ARG A O 1
ATOM 1424 N N . HIS A 1 177 ? -16.001 -5.974 -8.018 1.00 88.06 177 HIS A N 1
ATOM 1425 C CA . HIS A 1 177 ? -16.248 -7.134 -7.157 1.00 88.06 177 HIS A CA 1
ATOM 1426 C C . HIS A 1 177 ? -17.601 -7.094 -6.432 1.00 88.06 177 HIS A C 1
ATOM 1428 O O . HIS A 1 177 ? -17.832 -7.914 -5.546 1.00 88.06 177 HIS A O 1
ATOM 1434 N N . LYS A 1 178 ? -18.507 -6.175 -6.807 1.00 81.69 178 LYS A N 1
ATOM 1435 C CA . LYS A 1 178 ? -19.845 -6.025 -6.197 1.00 81.69 178 LYS A CA 1
ATOM 1436 C C . LYS A 1 178 ? -19.793 -5.888 -4.668 1.00 81.69 178 LYS A C 1
ATOM 1438 O O . LYS A 1 178 ? -20.610 -6.462 -3.951 1.00 81.69 178 LYS A O 1
ATOM 1443 N N . MET A 1 179 ? -18.789 -5.166 -4.173 1.00 67.44 179 MET A N 1
ATOM 1444 C CA . MET A 1 179 ? -18.619 -4.874 -2.745 1.00 67.44 179 MET A CA 1
ATOM 1445 C C . MET A 1 179 ? -19.213 -3.516 -2.330 1.00 67.44 179 MET A C 1
ATOM 1447 O O . MET A 1 179 ? -19.127 -3.157 -1.152 1.00 67.44 179 MET A O 1
ATOM 1451 N N . LEU A 1 180 ? -19.819 -2.800 -3.284 1.00 54.53 180 LEU A N 1
ATOM 1452 C CA . LEU A 1 180 ? -20.600 -1.571 -3.120 1.00 54.53 180 LEU A CA 1
ATOM 1453 C C . LEU A 1 180 ? -22.078 -1.845 -3.404 1.00 54.53 180 LEU A C 1
ATOM 1455 O O . LEU A 1 180 ? -22.346 -2.622 -4.351 1.00 54.53 180 LEU A O 1
#

Nearest PDB structures (foldseek):
  2e8g-assembly2_B  TM=9.020E-01  e=1.467E-11  Pyrococcus horikoshii OT3
  5h34-assembly1_A  TM=7.534E-01  e=1.451E-05  Nanoarchaeum equitans Kin4-M
  4p72-assembly1_A  TM=8.517E-01  e=2.295E-04  Pseudomonas aeruginosa PAO1
  3bu2-assembly1_D  TM=5.656E-01  e=8.631E-05  Staphylococcus saprophyticus subsp. saprophyticus ATCC 15305 = NCTC 7292
  7d8r-assembly2_C  TM=5.114E-01  e=1.826E-05  Homo sapiens

Radius of gyration: 17.09 Å; Cα contacts (8 Å, |Δi|>4): 273; chains: 1; bounding box: 40×39×46 Å

Mean predicted aligned error: 4.3 Å

Foldseek 3Di:
DCLVPVPDQLVVSLVDPVLVVQLVVLVVVVVVPPDPDDDDDDLVVVLVVLQVVLVSQLSNCVSVLSVDPDDALLSSWDKFKWAWADWDQDPPDRQKIWTWTDAPVDIFTAIDSDPDDDGGFIFIWTQDNWDDDPSDIGRTYTFADTDDPVGRGHHDPPVGGNSVVSNVRSVVVCVVVVVD

pLDDT: mean 92.47, std 8.12, range [54.53, 98.69]